Protein AF-A0A1C6C0C3-F1 (afdb_monomer)

Mean predicted aligned error: 2.86 Å

Radius of gyration: 16.07 Å; Cα contacts (8 Å, |Δi|>4): 383; chains: 1; bounding box: 41×31×45 Å

Nearest PDB structures (foldseek):
  3dcl-assembly1_A  TM=9.603E-01  e=9.638E-20  Thermotoga maritima
  9ewq-assembly1_D  TM=2.954E-01  e=8.799E+00  Influenza A virus
  6l6h-assembly1_B  TM=2.203E-01  e=8.286E+00  Legionella pneumophila subsp. pneumophila str. Philadelphia 1

Secondary structure (DSSP, 8-state):
-BTTTTBPP----HHHHHH--TT---------TT-B-TT-TTEEE-SS-HHHHHHT--EEETTEEEEEESEEE-GGGB-TTTT-S-SSSS-EEB----HHHHHHTTGGG--TTBEEEEEEEE-SSS-EEEEEEEEEEEE-S---SSTT--SEEEEEEEESSTTEEEEE-TT-BGGGTS--

Solvent-accessible surface area (backbone atoms only — not comparable to full-atom values): 10007 Å² total; per-residue (Å²): 66,43,48,95,82,68,43,80,79,83,89,72,56,71,72,54,56,78,69,61,57,91,87,62,87,80,86,77,87,84,62,30,79,82,46,72,54,89,97,36,88,69,41,49,44,32,74,44,42,64,72,52,57,68,54,62,62,60,44,80,55,95,91,26,42,37,35,48,8,57,41,70,41,60,55,89,33,56,31,43,50,62,69,34,78,50,33,82,53,34,34,33,12,47,19,76,88,57,60,67,59,34,51,75,58,53,57,80,70,70,49,81,34,26,23,33,29,33,39,27,26,29,45,87,49,28,33,45,83,34,84,52,6,27,23,34,26,30,30,60,48,65,73,49,95,51,91,48,33,22,36,22,32,24,48,38,36,25,19,71,40,78,45,58,41,72,41,82,31,92,74,28,33,49,77,80,56,54,88,130

pLDDT: mean 96.27, std 3.76, range [60.09, 98.88]

Sequence (180 aa):
MHGGIEHVLVHFDDETIENLAIDDKIMIKAYGQGLKLEGYDDIHVMSIDPNLFEKIGIYEKNGKIQVPVVAKIPPYLMGSGIGSSNAYTGDYDIMTADFEEIKRLGLDKLRFGDIVLLEDCDNTYGRGYLKGAVSIGIIVHSDCVTLGHGPGVTTIMVSKTSLIEGVIDENANIVNYIEK

Foldseek 3Di:
DAPPVQDDDDDDDPVVVVVDDPPDDDDDPDDDPPDDDPPCPQKDFADDHPQLVVQQPWDDDPQAIEGEAQFEAEQVQWFPQAPFQALNGHWTARFDPPVVVCVVRVVVPDDFQGKYKYAQWDRVGGTDGHHQKIWIWTFHDAQDPDHRHTTITRTGMIGSHNRYHYDHDNPSGSVVRDDD

Structure (mmCIF, N/CA/C/O backbone):
data_AF-A0A1C6C0C3-F1
#
_entry.id   AF-A0A1C6C0C3-F1
#
loop_
_atom_site.group_PDB
_atom_site.id
_atom_site.type_symbol
_atom_site.label_atom_id
_atom_site.label_alt_id
_atom_site.label_comp_id
_atom_site.label_asym_id
_atom_site.label_entity_id
_atom_site.label_seq_id
_atom_site.pdbx_PDB_ins_code
_atom_site.Cartn_x
_atom_site.Cartn_y
_atom_site.Cartn_z
_atom_site.occupancy
_atom_site.B_iso_or_equiv
_atom_site.auth_seq_id
_atom_site.auth_comp_id
_atom_site.auth_asym_id
_atom_site.auth_atom_id
_atom_site.pdbx_PDB_model_num
ATOM 1 N N . MET A 1 1 ? 3.113 2.104 -7.838 1.00 94.31 1 MET A N 1
ATOM 2 C CA . MET A 1 1 ? 4.013 3.146 -8.390 1.00 94.31 1 MET A CA 1
ATOM 3 C C . MET A 1 1 ? 5.180 3.303 -7.433 1.00 94.31 1 MET A C 1
ATOM 5 O O . MET A 1 1 ? 4.961 3.031 -6.263 1.00 94.31 1 MET A O 1
ATOM 9 N N . HIS A 1 2 ? 6.363 3.709 -7.897 1.00 96.81 2 HIS A N 1
ATOM 10 C CA . HIS A 1 2 ? 7.554 3.840 -7.053 1.00 96.81 2 HIS A CA 1
ATOM 11 C C . HIS A 1 2 ? 8.077 5.282 -7.024 1.00 96.81 2 HIS A C 1
ATOM 13 O O . HIS A 1 2 ? 8.356 5.864 -8.076 1.00 96.81 2 HIS A O 1
ATOM 19 N N . GLY A 1 3 ? 8.152 5.865 -5.826 1.00 92.56 3 GLY A N 1
ATOM 20 C CA . GLY A 1 3 ? 8.589 7.247 -5.605 1.00 92.56 3 GLY A CA 1
ATOM 21 C C . GLY A 1 3 ? 10.112 7.413 -5.617 1.00 92.56 3 GLY A C 1
ATOM 22 O O . GLY A 1 3 ? 10.866 6.447 -5.564 1.00 92.56 3 GLY A O 1
ATOM 23 N N . GLY A 1 4 ? 10.592 8.652 -5.708 1.00 91.50 4 GLY A N 1
ATOM 24 C CA . GLY A 1 4 ? 12.020 8.983 -5.753 1.00 91.50 4 GLY A CA 1
ATOM 25 C C . GLY A 1 4 ? 12.590 8.932 -7.170 1.00 91.50 4 GLY A C 1
ATOM 26 O O . GLY A 1 4 ? 13.104 9.939 -7.652 1.00 91.50 4 GLY A O 1
ATOM 27 N N . ILE A 1 5 ? 12.444 7.795 -7.859 1.00 94.06 5 ILE A N 1
ATOM 28 C CA . ILE A 1 5 ? 12.665 7.716 -9.318 1.00 94.06 5 ILE A CA 1
ATOM 29 C C . ILE A 1 5 ? 11.412 8.089 -10.124 1.00 94.06 5 ILE A C 1
ATOM 31 O O . ILE A 1 5 ? 11.499 8.293 -11.330 1.00 94.06 5 ILE A O 1
ATOM 35 N N . GLU A 1 6 ? 10.262 8.199 -9.451 1.00 95.38 6 GLU A N 1
ATOM 36 C CA . GLU A 1 6 ? 8.973 8.625 -10.013 1.00 95.38 6 GLU A CA 1
ATOM 37 C C . GLU A 1 6 ? 8.483 7.741 -11.175 1.00 95.38 6 GLU A C 1
ATOM 39 O O . GLU A 1 6 ? 8.097 8.216 -12.243 1.00 95.38 6 GLU A O 1
ATOM 44 N N . HIS A 1 7 ? 8.478 6.421 -10.957 1.00 97.62 7 HIS A N 1
ATOM 45 C CA . HIS A 1 7 ? 8.045 5.434 -11.947 1.00 97.62 7 HIS A CA 1
ATOM 46 C C . HIS A 1 7 ? 6.613 4.936 -11.704 1.00 97.62 7 HIS A C 1
ATOM 48 O O . HIS A 1 7 ? 6.227 4.544 -10.597 1.00 97.62 7 HIS A O 1
ATOM 54 N N . VAL A 1 8 ? 5.836 4.834 -12.784 1.00 97.31 8 VAL A N 1
ATOM 55 C CA . VAL A 1 8 ? 4.616 4.017 -12.822 1.00 97.31 8 VAL A CA 1
ATOM 56 C C . VAL A 1 8 ? 4.982 2.631 -13.342 1.00 97.31 8 VAL A C 1
ATOM 58 O O . VAL A 1 8 ? 5.640 2.505 -14.369 1.00 97.31 8 VAL A O 1
ATOM 61 N N . LEU A 1 9 ? 4.558 1.594 -12.622 1.00 96.38 9 LEU A N 1
ATOM 62 C CA . LEU A 1 9 ? 4.790 0.201 -12.994 1.00 96.38 9 LEU A CA 1
ATOM 63 C C . LEU A 1 9 ? 3.582 -0.300 -13.778 1.00 96.38 9 LEU A C 1
ATOM 65 O O . LEU A 1 9 ? 2.446 -0.071 -13.359 1.00 96.38 9 LEU A O 1
ATOM 69 N N . VAL A 1 10 ? 3.831 -0.954 -14.909 1.00 96.00 10 VAL A N 1
ATOM 70 C CA . VAL A 1 10 ? 2.794 -1.385 -15.848 1.00 96.00 10 VAL A CA 1
ATOM 71 C C . VAL A 1 10 ? 2.989 -2.862 -16.154 1.00 96.00 10 VAL A C 1
ATOM 73 O O . VAL A 1 10 ? 4.117 -3.325 -16.309 1.00 96.00 10 VAL A O 1
ATOM 76 N N . HIS A 1 11 ? 1.881 -3.591 -16.219 1.00 94.38 11 HIS A N 1
ATOM 77 C CA . HIS A 1 11 ? 1.849 -4.974 -16.665 1.00 94.38 11 HIS A CA 1
ATOM 78 C C . HIS A 1 11 ? 1.434 -5.024 -18.138 1.00 94.38 11 HIS A C 1
ATOM 80 O O . HIS A 1 11 ? 0.461 -4.378 -18.527 1.00 94.38 11 HIS A O 1
ATOM 86 N N . PHE A 1 12 ? 2.168 -5.807 -18.919 1.00 94.94 12 PHE A N 1
ATOM 87 C CA . PHE A 1 12 ? 1.829 -6.218 -20.274 1.00 94.94 12 PHE A CA 1
ATOM 88 C C . PHE A 1 12 ? 1.990 -7.740 -20.367 1.00 94.94 12 PHE A C 1
ATOM 90 O O . PHE A 1 12 ? 2.672 -8.335 -19.526 1.00 94.94 12 PHE A O 1
ATOM 97 N N . ASP A 1 13 ? 1.381 -8.357 -21.377 1.00 94.81 13 ASP A N 1
ATOM 98 C CA . ASP A 1 13 ? 1.660 -9.753 -21.711 1.00 94.81 13 ASP A CA 1
ATOM 99 C C . ASP A 1 13 ? 3.106 -9.949 -22.207 1.00 94.81 13 ASP A C 1
ATOM 101 O O . ASP A 1 13 ? 3.790 -8.999 -22.604 1.00 94.81 13 ASP A O 1
ATOM 105 N N . ASP A 1 14 ? 3.576 -11.198 -22.167 1.00 95.00 14 ASP A N 1
ATOM 106 C CA . ASP A 1 14 ? 4.956 -11.550 -22.519 1.00 95.00 14 ASP A CA 1
ATOM 107 C C . ASP A 1 14 ? 5.300 -11.154 -23.966 1.00 95.00 14 ASP A C 1
ATOM 109 O O . ASP A 1 14 ? 6.399 -10.671 -24.234 1.00 95.00 14 ASP A O 1
ATOM 113 N N . GLU A 1 15 ? 4.356 -11.309 -24.902 1.00 96.81 15 GLU A N 1
ATOM 114 C CA . GLU A 1 15 ? 4.561 -10.947 -26.310 1.00 96.81 15 GLU A CA 1
ATOM 115 C C . GLU A 1 15 ? 4.788 -9.441 -26.472 1.00 96.81 15 GLU A C 1
ATOM 117 O O . GLU A 1 15 ? 5.675 -9.011 -27.209 1.00 96.81 15 GLU A O 1
ATOM 122 N N . THR A 1 16 ? 4.022 -8.622 -25.760 1.00 96.44 16 THR A N 1
ATOM 123 C CA . THR A 1 16 ? 4.171 -7.172 -25.762 1.00 96.44 16 THR A CA 1
ATOM 124 C C . THR A 1 16 ? 5.505 -6.770 -25.140 1.00 96.44 16 THR A C 1
ATOM 126 O O . THR A 1 16 ? 6.201 -5.943 -25.723 1.00 96.44 16 THR A O 1
ATOM 129 N N . ILE A 1 17 ? 5.903 -7.372 -24.010 1.00 96.06 17 ILE A N 1
ATOM 130 C CA . ILE A 1 17 ? 7.180 -7.066 -23.336 1.00 96.06 17 ILE A CA 1
ATOM 131 C C . ILE A 1 17 ? 8.377 -7.269 -24.275 1.00 96.06 17 ILE A C 1
ATOM 133 O O . ILE A 1 17 ? 9.242 -6.399 -24.338 1.00 96.06 17 ILE A O 1
ATOM 137 N N . GLU A 1 18 ? 8.408 -8.363 -25.039 1.00 97.44 18 GLU A N 1
ATOM 138 C CA . GLU A 1 18 ? 9.492 -8.665 -25.992 1.00 97.44 18 GLU A CA 1
ATOM 139 C C . GLU A 1 18 ? 9.578 -7.664 -27.163 1.00 97.44 18 GLU A C 1
ATOM 141 O O . GLU A 1 18 ? 10.615 -7.553 -27.818 1.00 97.44 18 GLU A O 1
ATOM 146 N N . ASN A 1 19 ? 8.499 -6.922 -27.432 1.00 97.81 19 ASN A N 1
ATOM 147 C CA . ASN A 1 19 ? 8.432 -5.929 -28.505 1.00 97.81 19 ASN A CA 1
ATOM 148 C C . ASN A 1 19 ? 8.664 -4.484 -28.030 1.00 97.81 19 ASN A C 1
ATOM 150 O O . ASN A 1 19 ? 8.818 -3.597 -28.873 1.00 97.81 19 ASN A O 1
ATOM 154 N N . LEU A 1 20 ? 8.670 -4.229 -26.718 1.00 98.00 20 LEU A N 1
ATOM 155 C CA . LEU A 1 20 ? 8.860 -2.890 -26.159 1.00 98.00 20 LEU A CA 1
ATOM 156 C C . LEU A 1 20 ? 10.338 -2.485 -26.142 1.00 98.00 20 LEU A C 1
ATOM 158 O O . LEU A 1 20 ? 11.229 -3.271 -25.817 1.00 98.00 20 LEU A O 1
ATOM 162 N N . ALA A 1 21 ? 10.593 -1.210 -26.415 1.00 98.06 21 ALA A N 1
ATOM 163 C CA . ALA A 1 21 ? 11.892 -0.576 -26.250 1.00 98.06 21 ALA A CA 1
ATOM 164 C C . ALA A 1 21 ? 11.871 0.468 -25.124 1.00 98.06 21 ALA A C 1
ATOM 166 O O . ALA A 1 21 ? 10.837 1.029 -24.755 1.00 98.06 21 ALA A O 1
ATOM 167 N N . ILE A 1 22 ? 13.057 0.771 -24.587 1.00 97.56 22 ILE A N 1
ATOM 168 C CA . ILE A 1 22 ? 13.235 1.947 -23.727 1.00 97.56 22 ILE A CA 1
ATOM 169 C C . ILE A 1 22 ? 12.823 3.192 -24.525 1.00 97.56 22 ILE A C 1
ATOM 171 O O . ILE A 1 22 ? 13.133 3.300 -25.710 1.00 97.56 22 ILE A O 1
ATOM 175 N N . ASP A 1 23 ? 12.142 4.122 -23.857 1.00 97.00 23 ASP A N 1
ATOM 176 C CA . ASP A 1 23 ? 11.587 5.363 -24.415 1.00 97.00 23 ASP A CA 1
ATOM 177 C C . ASP A 1 23 ? 10.392 5.201 -25.373 1.00 97.00 23 ASP A C 1
ATOM 179 O O . ASP A 1 23 ? 9.908 6.198 -25.927 1.00 97.00 23 ASP A O 1
ATOM 183 N N . ASP A 1 24 ? 9.836 3.991 -25.510 1.00 98.19 24 ASP A N 1
ATOM 184 C CA . ASP A 1 24 ? 8.521 3.835 -26.125 1.00 98.19 24 ASP A CA 1
ATOM 185 C C . ASP A 1 24 ? 7.467 4.640 -25.356 1.00 98.19 24 ASP A C 1
ATOM 187 O O . ASP A 1 24 ? 7.413 4.687 -24.123 1.00 98.19 24 ASP A O 1
ATOM 191 N N . LYS A 1 25 ? 6.605 5.325 -26.108 1.00 98.12 25 LYS A N 1
ATOM 192 C CA . LYS A 1 25 ? 5.622 6.239 -25.525 1.00 98.12 25 LYS A CA 1
ATOM 193 C C . LYS A 1 25 ? 4.444 5.459 -24.962 1.00 98.12 25 LYS A C 1
ATOM 195 O O . LYS A 1 25 ? 3.627 4.935 -25.715 1.00 98.12 25 LYS A O 1
ATOM 200 N N . ILE A 1 26 ? 4.298 5.494 -23.642 1.00 97.81 26 ILE A N 1
ATOM 201 C CA . ILE A 1 26 ? 3.154 4.918 -22.935 1.00 97.81 26 ILE A CA 1
ATOM 202 C C . ILE A 1 26 ? 2.141 6.012 -22.590 1.00 97.81 26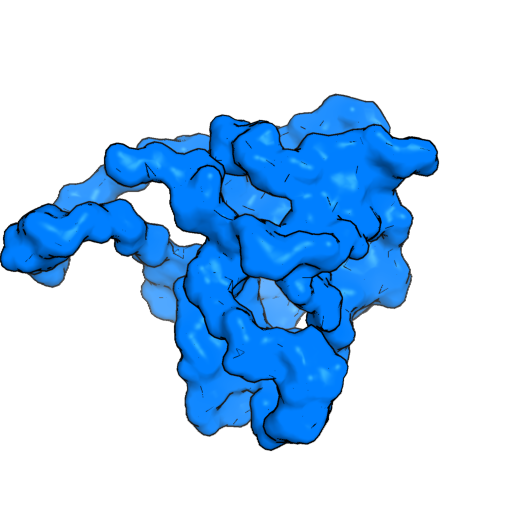 ILE A C 1
ATOM 204 O O . ILE A 1 26 ? 2.486 7.051 -22.027 1.00 97.81 26 ILE A O 1
ATOM 208 N N . MET A 1 27 ? 0.867 5.772 -22.904 1.00 97.94 27 MET A N 1
ATOM 209 C CA . MET A 1 27 ? -0.241 6.629 -22.484 1.00 97.94 27 MET A CA 1
ATOM 210 C C . MET A 1 27 ? -1.008 5.963 -21.342 1.00 97.94 27 MET A C 1
ATOM 212 O O . MET A 1 27 ? -1.644 4.931 -21.535 1.00 97.94 27 MET A O 1
ATOM 216 N N . ILE A 1 28 ? -1.014 6.599 -20.172 1.00 97.69 28 ILE A N 1
ATOM 217 C CA . ILE A 1 28 ? -1.824 6.172 -19.028 1.00 97.69 28 ILE A CA 1
ATOM 218 C C . ILE A 1 28 ? -3.115 6.993 -19.021 1.00 97.69 28 ILE A C 1
ATOM 220 O O . ILE A 1 28 ? -3.090 8.209 -18.828 1.00 97.69 28 ILE A O 1
ATOM 224 N N . LYS A 1 29 ? -4.264 6.335 -19.202 1.00 97.81 29 LYS A N 1
ATOM 225 C CA . LYS A 1 29 ? -5.583 6.957 -19.009 1.00 97.81 29 LYS A CA 1
ATOM 226 C C . LYS A 1 29 ? -5.892 7.039 -17.512 1.00 97.81 29 LYS A C 1
ATOM 228 O O . LYS A 1 29 ? -6.641 6.224 -16.989 1.00 97.81 29 LYS A O 1
ATOM 233 N N . ALA A 1 30 ? -5.268 7.992 -16.823 1.00 97.81 30 ALA A N 1
ATOM 234 C CA . ALA A 1 30 ? -5.375 8.118 -15.373 1.00 97.81 30 ALA A CA 1
ATOM 235 C C . ALA A 1 30 ? -6.827 8.375 -14.923 1.00 97.81 30 ALA A C 1
ATOM 237 O O . ALA A 1 30 ? -7.455 9.347 -15.347 1.00 97.81 30 ALA A O 1
ATOM 238 N N . TYR A 1 31 ? -7.339 7.516 -14.041 1.00 97.94 31 TYR A N 1
ATOM 239 C CA . TYR A 1 31 ? -8.684 7.596 -13.475 1.00 97.94 31 TYR A CA 1
ATOM 240 C C . TYR A 1 31 ? -8.693 6.982 -12.067 1.00 97.94 31 TYR A C 1
ATOM 242 O O . TYR A 1 31 ? -8.113 5.921 -11.864 1.00 97.94 31 TYR A O 1
ATOM 250 N N . GLY A 1 32 ? -9.301 7.665 -11.089 1.00 97.56 32 GLY A N 1
ATOM 251 C CA . GLY A 1 32 ? -9.450 7.151 -9.716 1.00 97.56 32 GLY A CA 1
ATOM 252 C C . GLY A 1 32 ? -9.189 8.160 -8.594 1.00 97.56 32 GLY A C 1
ATOM 253 O O . GLY A 1 32 ? -9.793 8.062 -7.530 1.00 97.56 32 GLY A O 1
ATOM 254 N N . GLN A 1 33 ? -8.351 9.180 -8.814 1.00 97.50 33 GLN A N 1
ATOM 255 C CA . GLN A 1 33 ? -8.134 10.210 -7.789 1.00 97.50 33 GLN A CA 1
ATOM 256 C C . GLN A 1 33 ? -9.416 11.019 -7.541 1.00 97.50 33 GLN A C 1
ATOM 258 O O . GLN A 1 33 ? -10.051 11.493 -8.482 1.00 97.50 33 GLN A O 1
ATOM 263 N N . GLY A 1 34 ? -9.781 11.181 -6.266 1.00 96.38 34 GLY A N 1
ATOM 264 C CA . GLY A 1 34 ? -11.039 11.810 -5.847 1.00 96.38 34 GLY A CA 1
ATOM 265 C C . GLY A 1 34 ? -12.209 10.839 -5.649 1.00 96.38 34 GLY A C 1
ATOM 266 O O . GLY A 1 34 ? -13.295 11.297 -5.291 1.00 96.38 34 GLY A O 1
ATOM 267 N N . LEU A 1 35 ? -11.997 9.530 -5.844 1.00 97.56 35 LEU A N 1
ATOM 268 C CA . LEU A 1 35 ? -12.956 8.490 -5.469 1.00 97.56 35 LEU A CA 1
ATOM 269 C C . LEU A 1 35 ? -13.293 8.578 -3.970 1.00 97.56 35 LEU A C 1
ATOM 271 O O . LEU A 1 35 ? -12.419 8.803 -3.131 1.00 97.56 35 LEU A O 1
ATOM 275 N N . LYS A 1 36 ? -14.574 8.404 -3.636 1.00 96.75 36 LYS A N 1
ATOM 276 C CA . LYS A 1 36 ? -15.092 8.432 -2.264 1.00 96.75 36 LYS A CA 1
ATOM 277 C C . LYS A 1 36 ? -16.055 7.278 -2.036 1.00 96.75 36 LYS A C 1
ATOM 279 O O . LYS A 1 36 ? -16.766 6.883 -2.955 1.00 96.75 36 LYS A O 1
ATOM 284 N N . LEU A 1 37 ? -16.097 6.798 -0.798 1.00 95.06 37 LEU A N 1
ATOM 285 C CA . LEU A 1 37 ? -17.115 5.867 -0.327 1.00 95.06 37 LEU A CA 1
ATOM 286 C C . LEU A 1 37 ? -18.269 6.659 0.285 1.00 95.06 37 LEU A C 1
ATOM 288 O O . LEU A 1 37 ? -18.095 7.349 1.289 1.00 95.06 37 LEU A O 1
ATOM 292 N N . GLU A 1 38 ? -19.449 6.577 -0.323 1.00 93.19 38 GLU A N 1
ATOM 293 C CA . GLU A 1 38 ? -20.640 7.230 0.219 1.00 93.19 38 GLU A CA 1
ATOM 294 C C . GLU A 1 38 ? -20.980 6.664 1.607 1.00 93.19 38 GLU A C 1
ATOM 296 O O . GLU A 1 38 ? -20.965 5.453 1.819 1.00 93.19 38 GLU A O 1
ATOM 301 N N . GLY A 1 39 ? -21.260 7.547 2.569 1.00 93.12 39 GLY A N 1
ATOM 302 C CA . GLY A 1 39 ? -21.540 7.167 3.958 1.00 93.12 39 GLY A CA 1
ATOM 303 C C . GLY A 1 39 ? -20.303 6.948 4.840 1.00 93.12 39 GLY A C 1
ATOM 304 O O . GLY A 1 39 ? -20.466 6.755 6.043 1.00 93.12 39 GLY A O 1
ATOM 305 N N . TYR A 1 40 ? -19.088 7.040 4.286 1.00 95.25 40 TYR A N 1
ATOM 306 C CA . TYR A 1 40 ? -17.825 6.839 5.006 1.00 95.25 40 TYR A CA 1
ATOM 307 C C . TYR A 1 40 ? -16.850 8.005 4.798 1.00 95.25 40 TYR A C 1
ATOM 309 O O . TYR A 1 40 ? -15.776 7.841 4.224 1.00 95.25 40 TYR A O 1
ATOM 317 N N . ASP A 1 41 ? -17.202 9.189 5.304 1.00 93.31 41 ASP A N 1
ATOM 318 C CA . ASP A 1 41 ? -16.389 10.406 5.131 1.00 93.31 41 ASP A CA 1
ATOM 319 C C . ASP A 1 41 ? -14.978 10.307 5.752 1.00 93.31 41 ASP A C 1
ATOM 321 O O . ASP A 1 41 ? -14.053 10.970 5.285 1.00 93.31 41 ASP A O 1
ATOM 325 N N . ASP A 1 42 ? -14.803 9.453 6.768 1.00 94.50 42 ASP A N 1
ATOM 326 C CA . ASP A 1 42 ? -13.523 9.192 7.447 1.00 94.50 42 ASP A CA 1
ATOM 327 C C . ASP A 1 42 ? -12.650 8.134 6.740 1.00 94.50 42 ASP A C 1
ATOM 329 O O . ASP A 1 42 ? -11.575 7.774 7.243 1.00 94.50 42 ASP A O 1
ATOM 333 N N . ILE A 1 43 ? -13.112 7.589 5.607 1.00 97.88 43 ILE A N 1
ATOM 334 C CA . ILE A 1 43 ? -12.352 6.665 4.763 1.00 97.88 43 ILE A CA 1
ATOM 335 C C . ILE A 1 43 ? -11.969 7.374 3.466 1.00 97.88 43 ILE A C 1
ATOM 337 O O . ILE A 1 43 ? -12.813 7.756 2.657 1.00 97.88 43 ILE A O 1
ATOM 341 N N . HIS A 1 44 ? -10.666 7.492 3.235 1.00 98.06 44 HIS A N 1
ATOM 342 C CA . HIS A 1 44 ? -10.120 8.071 2.016 1.00 98.06 44 HIS A CA 1
ATOM 343 C C . HIS A 1 44 ? -9.645 6.963 1.084 1.00 98.06 44 HIS A C 1
ATOM 345 O O . HIS A 1 44 ? -8.861 6.104 1.487 1.00 98.06 44 HIS A O 1
ATOM 351 N N . VAL A 1 45 ? -10.098 7.005 -0.168 1.00 98.12 45 VAL A N 1
ATOM 352 C CA . VAL A 1 45 ? -9.645 6.115 -1.241 1.00 98.12 45 VAL A CA 1
ATOM 353 C C . VAL A 1 45 ? -8.724 6.898 -2.171 1.00 98.12 45 VAL A C 1
ATOM 355 O O . VAL A 1 45 ? -8.953 8.078 -2.442 1.00 98.12 45 VAL A O 1
ATOM 358 N N . MET A 1 46 ? -7.651 6.263 -2.634 1.00 97.75 46 MET A N 1
ATOM 359 C CA . MET A 1 46 ? -6.647 6.888 -3.494 1.00 97.75 46 MET A CA 1
ATOM 360 C C . MET A 1 46 ? -5.960 5.855 -4.383 1.00 97.75 46 MET A C 1
ATOM 362 O O . MET A 1 46 ? -6.050 4.662 -4.131 1.00 97.75 46 MET A O 1
ATOM 366 N N . SER A 1 47 ? -5.249 6.317 -5.413 1.00 97.19 47 SER A N 1
ATOM 367 C CA . SER A 1 47 ? -4.274 5.505 -6.167 1.00 97.19 47 SER A CA 1
ATOM 368 C C . SER A 1 47 ? -4.798 4.179 -6.744 1.00 97.19 47 SER A C 1
ATOM 370 O O . SER A 1 47 ? -4.008 3.276 -7.017 1.00 97.19 47 SER A O 1
ATOM 372 N N . ILE A 1 48 ? -6.111 4.059 -6.953 1.00 97.94 48 ILE A N 1
ATOM 373 C CA . ILE A 1 48 ? -6.756 2.852 -7.468 1.00 97.94 48 ILE A CA 1
ATOM 374 C C . ILE A 1 48 ? -7.843 3.197 -8.485 1.00 97.94 48 ILE A C 1
ATOM 376 O O . ILE A 1 48 ? -8.592 4.160 -8.308 1.00 97.94 48 ILE A O 1
ATOM 380 N N . ASP A 1 49 ? -7.912 2.408 -9.557 1.00 97.94 49 ASP A N 1
ATOM 381 C CA . ASP A 1 49 ? -8.990 2.485 -10.543 1.00 97.94 49 ASP A CA 1
ATOM 382 C C . ASP A 1 49 ? -10.322 2.051 -9.893 1.00 97.94 49 ASP A C 1
ATOM 384 O O . ASP A 1 49 ? -10.347 1.004 -9.235 1.00 97.94 49 ASP A O 1
ATOM 388 N N . PRO A 1 50 ? -11.432 2.793 -10.070 1.00 97.62 50 PRO A N 1
ATOM 389 C CA . PRO A 1 50 ? -12.715 2.439 -9.461 1.00 97.62 50 PRO A CA 1
ATOM 390 C C . PRO A 1 50 ? -13.228 1.040 -9.836 1.00 97.62 50 PRO A C 1
ATOM 392 O O . PRO A 1 50 ? -13.781 0.351 -8.985 1.00 97.62 50 PRO A O 1
ATOM 395 N N . ASN A 1 51 ? -12.989 0.567 -11.065 1.00 96.62 51 ASN A N 1
ATOM 396 C CA . ASN A 1 51 ? -13.419 -0.770 -11.484 1.00 96.62 51 ASN A CA 1
ATOM 397 C C . ASN A 1 51 ? -12.594 -1.864 -10.799 1.00 96.62 51 ASN A C 1
ATOM 399 O O . ASN A 1 51 ? -13.122 -2.919 -10.458 1.00 96.62 51 ASN A O 1
ATOM 403 N N . LEU A 1 52 ? -11.291 -1.635 -10.599 1.00 97.12 52 LEU A N 1
ATOM 404 C CA . LEU A 1 52 ? -10.456 -2.562 -9.831 1.00 97.12 52 LEU A CA 1
ATOM 405 C C . LEU A 1 52 ? -10.881 -2.570 -8.359 1.00 97.12 52 LEU A C 1
ATOM 407 O O . LEU A 1 52 ? -10.979 -3.636 -7.757 1.00 97.12 52 LEU A O 1
ATOM 411 N N . PHE A 1 53 ? -11.172 -1.396 -7.801 1.00 97.56 53 PHE A N 1
ATOM 412 C CA . PHE A 1 53 ? -11.638 -1.248 -6.427 1.00 97.56 53 PHE A CA 1
ATOM 413 C C . PHE A 1 53 ? -12.905 -2.074 -6.149 1.00 97.56 53 PHE A C 1
ATOM 415 O O . PHE A 1 53 ? -12.960 -2.795 -5.155 1.00 97.56 53 PHE A O 1
ATOM 422 N N . GLU A 1 54 ? -13.883 -2.046 -7.059 1.00 95.75 54 GLU A N 1
ATOM 423 C CA . GLU A 1 54 ? -15.114 -2.845 -6.958 1.00 95.75 54 GLU A CA 1
ATOM 424 C C . GLU A 1 54 ? -14.865 -4.364 -7.015 1.00 95.75 54 GLU A C 1
ATOM 426 O O . GLU A 1 54 ? -15.617 -5.139 -6.422 1.00 95.75 54 GLU A O 1
ATOM 431 N N . LYS A 1 55 ? -13.797 -4.811 -7.690 1.00 96.81 55 LYS A N 1
ATOM 432 C CA . LYS A 1 55 ? -13.477 -6.238 -7.874 1.00 96.81 55 LYS A CA 1
ATOM 433 C C . LYS A 1 55 ? -12.704 -6.867 -6.705 1.00 96.81 55 LYS A C 1
ATOM 435 O O . LYS A 1 55 ? -12.723 -8.087 -6.580 1.00 96.81 55 LYS A O 1
ATOM 440 N N . ILE A 1 56 ? -12.068 -6.077 -5.831 1.00 94.94 56 ILE A N 1
ATOM 441 C CA . ILE A 1 56 ? -11.208 -6.565 -4.725 1.00 94.94 56 ILE A CA 1
ATOM 442 C C . ILE A 1 56 ? -11.982 -7.337 -3.635 1.00 94.94 56 ILE A C 1
ATOM 444 O O . ILE A 1 56 ? -11.376 -7.971 -2.774 1.00 94.94 56 ILE A O 1
ATOM 448 N N . GLY A 1 57 ? -13.319 -7.331 -3.667 1.00 93.25 57 GLY A N 1
ATOM 449 C CA . GLY A 1 57 ? -14.140 -8.042 -2.683 1.00 93.25 57 GLY A CA 1
ATOM 450 C C . GLY A 1 57 ? -14.254 -7.292 -1.356 1.00 93.25 57 GLY A C 1
ATOM 451 O O . GLY A 1 57 ? -14.320 -7.909 -0.296 1.00 93.25 57 GLY A O 1
ATOM 452 N N . ILE A 1 58 ? -14.256 -5.959 -1.413 1.00 95.75 58 ILE A N 1
ATOM 453 C CA . ILE A 1 58 ? -14.503 -5.081 -0.266 1.00 95.75 58 ILE A CA 1
ATOM 454 C C . ILE A 1 58 ? -15.991 -5.139 0.082 1.00 95.75 58 ILE A C 1
ATOM 456 O O . ILE A 1 58 ? -16.841 -5.028 -0.801 1.00 95.75 58 ILE A O 1
ATOM 460 N N . TYR A 1 59 ? -16.325 -5.292 1.362 1.00 95.25 59 TYR A N 1
ATOM 461 C CA . TYR A 1 59 ? -17.722 -5.311 1.797 1.00 95.25 59 TYR A CA 1
ATOM 462 C C . TYR A 1 59 ? -17.924 -4.670 3.164 1.00 95.25 59 TYR A C 1
ATOM 464 O O . TYR A 1 59 ? -17.039 -4.656 4.017 1.00 95.25 59 TYR A O 1
ATOM 472 N N . GLU A 1 60 ? -19.128 -4.153 3.384 1.00 95.94 60 GLU A N 1
ATOM 473 C CA . GLU A 1 60 ? -19.533 -3.620 4.677 1.00 95.94 60 GLU A CA 1
ATOM 474 C C . GLU A 1 60 ? -20.039 -4.733 5.602 1.00 95.94 60 GLU A C 1
ATOM 476 O O . GLU A 1 60 ? -20.865 -5.567 5.219 1.00 95.94 60 GLU A O 1
ATOM 481 N N . LYS A 1 61 ? -19.593 -4.710 6.861 1.00 94.94 61 LYS A N 1
ATOM 482 C CA . LYS A 1 61 ? -20.133 -5.552 7.928 1.00 94.94 61 LYS A CA 1
ATOM 483 C C . LYS A 1 61 ? -20.067 -4.831 9.268 1.00 94.94 61 LYS A C 1
ATOM 485 O O . LYS A 1 61 ? -19.002 -4.406 9.699 1.00 94.94 61 LYS A O 1
ATOM 490 N N . ASN A 1 62 ? -21.203 -4.745 9.965 1.00 92.50 62 ASN A N 1
ATOM 491 C CA . ASN A 1 62 ? -21.316 -4.113 11.288 1.00 92.50 62 ASN A CA 1
ATOM 492 C C . ASN A 1 62 ? -20.792 -2.657 11.334 1.00 92.50 62 ASN A C 1
ATOM 494 O O . ASN A 1 62 ? -20.153 -2.270 12.312 1.00 92.50 62 ASN A O 1
ATOM 498 N N . GLY A 1 63 ? -21.034 -1.865 10.280 1.00 91.56 63 GLY A N 1
ATOM 499 C CA . GLY A 1 63 ? -20.574 -0.471 10.185 1.00 91.56 63 GLY A CA 1
ATOM 500 C C . GLY A 1 63 ? -19.061 -0.314 9.993 1.00 91.56 63 GLY A C 1
ATOM 501 O O . GLY A 1 63 ? -18.507 0.741 10.298 1.00 91.56 63 GLY A O 1
ATOM 502 N N . LYS A 1 64 ? -18.383 -1.374 9.540 1.00 95.62 64 LYS A N 1
ATOM 503 C CA . LYS A 1 64 ? -16.966 -1.379 9.168 1.00 95.62 64 LYS A CA 1
ATOM 504 C C . LYS A 1 64 ? -16.790 -1.872 7.743 1.00 95.62 64 LYS A C 1
ATOM 506 O O . LYS A 1 64 ? -17.567 -2.702 7.270 1.00 95.62 64 LYS A O 1
ATOM 511 N N . ILE A 1 65 ? -15.719 -1.418 7.107 1.00 97.94 65 ILE A N 1
ATOM 512 C CA . ILE A 1 65 ? -15.302 -1.877 5.787 1.00 97.94 65 ILE A CA 1
ATOM 513 C C . ILE A 1 65 ? -14.314 -3.028 5.958 1.00 97.94 65 ILE A C 1
ATOM 515 O O . ILE A 1 65 ? -13.229 -2.849 6.512 1.00 97.94 65 ILE A O 1
ATOM 519 N N . GLN A 1 66 ? -14.694 -4.214 5.493 1.00 98.19 66 GLN A N 1
ATOM 520 C CA . GLN A 1 66 ? -13.842 -5.395 5.481 1.00 98.19 66 GLN A CA 1
ATOM 521 C C . GLN A 1 66 ? -13.136 -5.509 4.129 1.00 98.19 66 GLN A C 1
ATOM 523 O O . GLN A 1 66 ? -13.775 -5.452 3.078 1.00 98.19 66 GLN A O 1
ATOM 528 N N . VAL A 1 67 ? -11.812 -5.655 4.168 1.00 98.44 67 VAL A N 1
ATOM 529 C CA . VAL A 1 67 ? -10.950 -5.710 2.982 1.00 98.44 67 VAL A CA 1
ATOM 530 C C . VAL A 1 67 ? -10.129 -7.002 3.014 1.00 98.44 67 VAL A C 1
ATOM 532 O O . VAL A 1 67 ? -9.461 -7.252 4.021 1.00 98.44 67 VAL A O 1
ATOM 535 N N . PRO A 1 68 ? -10.151 -7.828 1.954 1.00 98.50 68 PRO A N 1
ATOM 536 C CA . PRO A 1 68 ? -9.271 -8.987 1.847 1.00 98.50 68 PRO A CA 1
ATOM 537 C C . PRO A 1 68 ? -7.803 -8.555 1.795 1.00 98.50 68 PRO A C 1
ATOM 539 O O . PRO A 1 68 ? -7.437 -7.693 0.997 1.00 98.50 68 PRO A O 1
ATOM 542 N N . VAL A 1 69 ? -6.965 -9.147 2.644 1.00 98.75 69 VAL A N 1
ATOM 543 C CA . VAL A 1 69 ? -5.521 -8.880 2.697 1.00 98.75 69 VAL A CA 1
ATOM 544 C C . VAL A 1 69 ? -4.745 -10.169 2.930 1.00 98.75 69 VAL A C 1
ATOM 546 O O . VAL A 1 69 ? -5.201 -11.041 3.664 1.00 98.75 69 VAL A O 1
ATOM 549 N N . VAL A 1 70 ? -3.542 -10.288 2.372 1.00 98.69 70 VAL A N 1
ATOM 550 C CA . VAL A 1 70 ? -2.685 -11.461 2.625 1.00 98.69 70 VAL A CA 1
ATOM 551 C C . VAL A 1 70 ? -1.994 -11.383 3.988 1.00 98.69 70 VAL A C 1
ATOM 553 O O . VAL A 1 70 ? -1.694 -12.409 4.593 1.00 98.69 70 VAL A O 1
ATOM 556 N N . ALA A 1 71 ? -1.743 -10.167 4.484 1.00 98.50 71 ALA A N 1
ATOM 557 C CA . ALA A 1 71 ? -0.992 -9.925 5.709 1.00 98.50 71 ALA A CA 1
ATOM 558 C C . ALA A 1 71 ? -1.367 -8.592 6.373 1.00 98.50 71 ALA A C 1
ATOM 560 O O . ALA A 1 71 ? -1.877 -7.668 5.731 1.00 98.50 71 ALA A O 1
ATOM 561 N N . LYS A 1 72 ? -1.079 -8.504 7.676 1.00 98.62 72 LYS A N 1
ATOM 562 C CA . LYS A 1 72 ? -1.153 -7.282 8.486 1.00 98.62 72 LYS A CA 1
ATOM 563 C C . LYS A 1 72 ? 0.259 -6.918 8.930 1.00 98.62 72 LYS A C 1
ATOM 565 O O . LYS A 1 72 ? 0.972 -7.778 9.442 1.00 98.62 72 LYS A O 1
ATOM 570 N N . ILE A 1 73 ? 0.657 -5.677 8.689 1.00 98.62 73 ILE A N 1
ATOM 571 C CA . ILE A 1 73 ? 2.032 -5.210 8.831 1.00 98.62 73 ILE A CA 1
ATOM 572 C C . ILE A 1 73 ? 2.095 -4.215 9.989 1.00 98.62 73 ILE A C 1
ATOM 574 O O . ILE A 1 73 ? 1.488 -3.142 9.896 1.00 98.62 73 ILE A O 1
ATOM 578 N N . PRO A 1 74 ? 2.834 -4.541 11.062 1.00 98.38 74 PRO A N 1
ATOM 579 C CA . PRO A 1 74 ? 3.035 -3.632 12.174 1.00 98.38 74 PRO A CA 1
ATOM 580 C C . PRO A 1 74 ? 3.773 -2.347 11.767 1.00 98.38 74 PRO A C 1
ATOM 582 O O . PRO A 1 74 ? 4.676 -2.382 10.929 1.00 98.38 74 PRO A O 1
ATOM 585 N N . PRO A 1 75 ? 3.491 -1.216 12.432 1.00 98.00 75 PRO A N 1
ATOM 586 C CA . PRO A 1 75 ? 4.028 0.096 12.066 1.00 98.00 75 PRO A CA 1
ATOM 587 C C . PRO A 1 75 ? 5.555 0.198 12.172 1.00 98.00 75 PRO A C 1
ATOM 589 O O . PRO A 1 75 ? 6.169 0.965 11.437 1.00 98.00 75 PRO A O 1
ATOM 592 N N . TYR A 1 76 ? 6.191 -0.558 13.075 1.00 97.38 76 TYR A N 1
ATOM 593 C CA . TYR A 1 76 ? 7.651 -0.523 13.253 1.00 97.38 76 TYR A CA 1
ATOM 594 C C . TYR A 1 76 ? 8.417 -1.185 12.104 1.00 97.38 76 TYR A C 1
ATOM 596 O O . TYR A 1 76 ? 9.636 -1.042 12.040 1.00 97.38 76 TYR A O 1
ATOM 604 N N . LEU A 1 77 ? 7.716 -1.899 11.219 1.00 98.12 77 LEU A N 1
ATOM 605 C CA . LEU A 1 77 ? 8.280 -2.421 9.982 1.00 98.12 77 LEU A CA 1
ATOM 606 C C . LEU A 1 77 ? 8.163 -1.424 8.829 1.00 98.12 77 LEU A C 1
ATOM 608 O O . LEU A 1 77 ? 8.634 -1.725 7.748 1.00 98.12 77 LEU A O 1
ATOM 612 N N . MET A 1 78 ? 7.549 -0.253 9.003 1.00 98.25 78 MET A N 1
ATOM 613 C CA . MET A 1 78 ? 7.435 0.729 7.921 1.00 98.25 78 MET A CA 1
ATOM 614 C C . MET A 1 78 ? 8.634 1.680 7.920 1.00 98.25 78 MET A C 1
ATOM 616 O O . MET A 1 78 ? 9.040 2.168 8.975 1.00 98.25 78 MET A O 1
ATOM 620 N N . GLY A 1 79 ? 9.192 1.949 6.738 1.00 97.25 79 GLY A N 1
ATOM 621 C CA . GLY A 1 79 ? 10.498 2.581 6.571 1.00 97.25 79 GLY A CA 1
ATOM 622 C C . GLY A 1 79 ? 10.565 3.711 5.560 1.00 97.25 79 GLY A C 1
ATOM 623 O O . GLY A 1 79 ? 9.865 4.718 5.684 1.00 97.25 79 GLY A O 1
ATOM 624 N N . SER A 1 80 ? 11.483 3.574 4.599 1.00 97.62 80 SER A N 1
ATOM 625 C CA . SER A 1 80 ? 11.737 4.563 3.552 1.00 97.62 80 SER A CA 1
ATOM 626 C C . SER A 1 80 ? 10.434 5.033 2.912 1.00 97.62 80 SER A C 1
ATOM 628 O O . SER A 1 80 ? 9.562 4.224 2.619 1.00 97.62 80 SER A O 1
ATOM 630 N N . GLY A 1 81 ? 10.274 6.349 2.766 1.00 96.81 81 GLY A N 1
ATOM 631 C CA . GLY A 1 81 ? 9.024 6.995 2.347 1.00 96.81 81 GLY A CA 1
ATOM 632 C C . GLY A 1 81 ? 8.193 7.589 3.496 1.00 96.81 81 GLY A C 1
ATOM 633 O O . GLY A 1 81 ? 7.404 8.508 3.253 1.00 96.81 81 GLY A O 1
ATOM 634 N N . ILE A 1 82 ? 8.391 7.165 4.754 1.00 96.31 82 ILE A N 1
ATOM 635 C CA . ILE A 1 82 ? 7.803 7.850 5.923 1.00 96.31 82 ILE A CA 1
ATOM 636 C C . ILE A 1 82 ? 8.223 9.325 5.949 1.00 96.31 82 ILE A C 1
ATOM 638 O O . ILE A 1 82 ? 9.370 9.673 5.673 1.00 96.31 82 ILE A O 1
ATOM 642 N N . GLY A 1 83 ? 7.285 10.207 6.305 1.00 92.44 83 GLY A N 1
ATOM 643 C CA . GLY A 1 83 ? 7.512 11.652 6.331 1.00 92.44 83 GLY A CA 1
ATOM 644 C C . GLY A 1 83 ? 7.318 12.339 4.978 1.00 92.44 83 GLY A C 1
ATOM 645 O O . GLY A 1 83 ? 7.355 13.569 4.929 1.00 92.44 83 GLY A O 1
ATOM 646 N N . SER A 1 84 ? 7.044 11.588 3.900 1.00 93.06 84 SER A N 1
ATOM 647 C CA . SER A 1 84 ? 6.527 12.180 2.663 1.00 93.06 84 SER A CA 1
ATOM 648 C C . SER A 1 84 ? 5.279 13.009 2.971 1.00 93.06 84 SER A C 1
ATOM 650 O O . SER A 1 84 ? 4.357 12.540 3.645 1.00 93.06 84 SER A O 1
ATOM 652 N N . SER A 1 85 ? 5.236 14.234 2.446 1.00 91.50 85 SER A N 1
ATOM 653 C CA . SER A 1 85 ? 4.091 15.141 2.572 1.00 91.50 85 SER A CA 1
ATOM 654 C C . SER A 1 85 ? 2.894 14.720 1.717 1.00 91.50 85 SER A C 1
ATOM 656 O O . SER A 1 85 ? 1.817 15.294 1.870 1.00 91.50 85 SER A O 1
ATOM 658 N N . ASN A 1 86 ? 3.079 13.735 0.831 1.00 91.50 86 ASN A N 1
ATOM 659 C CA . ASN A 1 86 ? 2.072 13.262 -0.103 1.00 91.50 86 ASN A CA 1
ATOM 660 C C . ASN A 1 86 ? 2.038 11.722 -0.164 1.00 91.50 86 ASN A C 1
ATOM 662 O O . ASN A 1 86 ? 3.028 11.072 -0.505 1.00 91.50 86 ASN A O 1
ATOM 666 N N . ALA A 1 87 ? 0.885 11.142 0.164 1.00 94.56 87 ALA A N 1
ATOM 667 C CA . ALA A 1 87 ? 0.582 9.717 0.070 1.00 94.56 87 ALA A CA 1
ATOM 668 C C . ALA A 1 87 ? -0.111 9.332 -1.253 1.00 94.56 87 ALA A C 1
ATOM 670 O O . ALA A 1 87 ? -0.164 8.153 -1.591 1.00 94.56 87 ALA A O 1
ATOM 671 N N . TYR A 1 88 ? -0.588 10.312 -2.030 1.00 93.50 88 TYR A N 1
ATOM 672 C CA . TYR A 1 88 ? -1.219 10.117 -3.344 1.00 93.50 88 TYR A CA 1
ATOM 673 C C . TYR A 1 88 ? -0.200 9.844 -4.463 1.00 93.50 88 TYR A C 1
ATOM 675 O O . TYR A 1 88 ? -0.587 9.567 -5.599 1.00 93.50 88 TYR A O 1
ATOM 683 N N . THR A 1 89 ? 1.095 9.947 -4.157 1.00 91.81 89 THR A N 1
ATOM 684 C CA . THR A 1 89 ? 2.208 9.675 -5.069 1.00 91.81 89 THR A CA 1
ATOM 685 C C . THR A 1 89 ? 3.224 8.748 -4.406 1.00 91.81 89 THR A C 1
ATOM 687 O O . THR A 1 89 ? 3.448 8.810 -3.191 1.00 91.81 89 THR A O 1
ATOM 690 N N . GLY A 1 90 ? 3.858 7.902 -5.218 1.00 93.62 90 GLY A N 1
ATOM 691 C CA . GLY A 1 90 ? 4.898 6.973 -4.781 1.00 93.62 90 GLY A CA 1
ATOM 692 C C . GLY A 1 90 ? 4.409 5.875 -3.833 1.00 93.62 90 GLY A C 1
ATOM 693 O O . GLY A 1 90 ? 3.221 5.568 -3.713 1.00 93.62 90 GLY A O 1
ATOM 694 N N . ASP A 1 91 ? 5.354 5.304 -3.109 1.00 97.69 91 ASP A N 1
ATOM 695 C CA . ASP A 1 91 ? 5.223 4.185 -2.185 1.00 97.69 91 ASP A CA 1
ATOM 696 C C . ASP A 1 91 ? 6.102 4.388 -0.941 1.00 97.69 91 ASP A C 1
ATOM 698 O O . ASP A 1 91 ? 6.684 5.455 -0.733 1.00 97.69 91 ASP A O 1
ATOM 702 N N . TYR A 1 92 ? 6.064 3.412 -0.038 1.00 98.00 92 TYR A N 1
ATOM 703 C CA . TYR A 1 92 ? 6.927 3.344 1.133 1.00 98.00 92 TYR A CA 1
ATOM 704 C C . TYR A 1 92 ? 7.151 1.900 1.548 1.00 98.00 92 TYR A C 1
ATOM 706 O O . TYR A 1 92 ? 6.316 1.036 1.272 1.00 98.00 92 TYR A O 1
ATOM 714 N N . ASP A 1 93 ? 8.268 1.661 2.212 1.00 98.38 93 ASP A N 1
ATOM 715 C CA . ASP A 1 93 ? 8.852 0.331 2.271 1.00 98.38 93 ASP A CA 1
ATOM 716 C C . ASP A 1 93 ? 8.499 -0.393 3.567 1.00 98.38 93 ASP A C 1
ATOM 718 O O . ASP A 1 93 ? 8.484 0.196 4.652 1.00 98.38 93 ASP A O 1
ATOM 722 N N . ILE A 1 94 ? 8.282 -1.702 3.452 1.00 98.12 94 ILE A N 1
ATOM 723 C CA . ILE A 1 94 ? 8.294 -2.635 4.577 1.00 98.12 94 ILE A CA 1
ATOM 724 C C . ILE A 1 94 ? 9.762 -2.983 4.847 1.00 98.12 94 ILE A C 1
ATOM 726 O O . ILE A 1 94 ? 10.348 -3.810 4.157 1.00 98.12 94 ILE A O 1
ATOM 730 N N . MET A 1 95 ? 10.372 -2.328 5.827 1.00 94.81 95 MET A N 1
ATOM 731 C CA . MET A 1 95 ? 11.767 -2.485 6.214 1.00 94.81 95 MET A CA 1
ATOM 732 C C . MET A 1 95 ? 11.932 -3.429 7.411 1.00 94.81 95 MET A C 1
ATOM 734 O O . MET A 1 95 ? 11.329 -3.239 8.464 1.00 94.81 95 MET A O 1
ATOM 738 N N . THR A 1 96 ? 12.812 -4.420 7.288 1.00 90.94 96 THR A N 1
ATOM 739 C CA . THR A 1 96 ? 13.544 -5.041 8.406 1.00 90.94 96 THR A CA 1
ATOM 740 C C . THR A 1 96 ? 14.510 -6.089 7.854 1.00 90.94 96 THR A C 1
ATOM 742 O O . THR A 1 96 ? 14.243 -6.708 6.831 1.00 90.94 96 THR A O 1
ATOM 745 N N . ALA A 1 97 ? 15.623 -6.319 8.549 1.00 88.88 97 ALA A N 1
ATOM 746 C CA . ALA A 1 97 ? 16.488 -7.479 8.313 1.00 88.88 97 ALA A CA 1
ATOM 747 C C . ALA A 1 97 ? 16.213 -8.622 9.312 1.00 88.88 97 ALA A C 1
ATOM 749 O O . ALA A 1 97 ? 16.882 -9.656 9.276 1.00 88.88 97 ALA A O 1
ATOM 750 N N . ASP A 1 98 ? 15.254 -8.438 10.228 1.00 95.06 98 ASP A N 1
ATOM 751 C CA . ASP A 1 98 ? 14.821 -9.465 11.174 1.00 95.06 98 ASP A CA 1
ATOM 752 C C . ASP A 1 98 ? 13.975 -10.518 10.451 1.00 95.06 98 ASP A C 1
ATOM 754 O O . ASP A 1 98 ? 12.752 -10.424 10.334 1.00 95.06 98 ASP A O 1
ATOM 758 N N . PHE A 1 99 ? 14.661 -11.527 9.926 1.00 94.19 99 PHE A N 1
ATOM 759 C CA . PHE A 1 99 ? 14.032 -12.582 9.145 1.00 94.19 99 PHE A CA 1
ATOM 760 C C . PHE A 1 99 ? 13.104 -13.482 9.969 1.00 94.19 99 PHE A C 1
ATOM 762 O O . PHE A 1 99 ? 12.157 -14.054 9.426 1.00 94.19 99 PHE A O 1
ATOM 769 N N . GLU A 1 100 ? 13.346 -13.604 11.275 1.00 97.75 100 GLU A N 1
ATOM 770 C CA . GLU A 1 100 ? 12.458 -14.365 12.153 1.00 97.75 100 GLU A CA 1
ATOM 771 C C . GLU A 1 100 ? 11.133 -13.624 12.335 1.00 97.75 100 GLU A C 1
ATOM 773 O O . GLU A 1 100 ? 10.070 -14.242 12.271 1.00 97.75 100 GLU A O 1
ATOM 778 N N . GLU A 1 101 ? 11.177 -12.297 12.451 1.00 97.25 101 GLU A N 1
ATOM 779 C CA . GLU A 1 101 ? 9.981 -11.461 12.494 1.00 97.25 101 GLU A CA 1
ATOM 780 C C . GLU A 1 101 ? 9.201 -11.478 11.170 1.00 97.25 101 GLU A C 1
ATOM 782 O O . GLU A 1 101 ? 7.979 -11.653 11.176 1.00 97.25 101 GLU A O 1
ATOM 787 N N . ILE A 1 102 ? 9.904 -11.386 10.035 1.00 96.31 102 ILE A N 1
ATOM 788 C CA . ILE A 1 102 ? 9.316 -11.518 8.690 1.00 96.31 102 ILE A CA 1
ATOM 789 C C . ILE A 1 102 ? 8.541 -12.837 8.579 1.00 96.31 102 ILE A C 1
ATOM 791 O O . ILE A 1 102 ? 7.360 -12.831 8.229 1.00 96.31 102 ILE A O 1
ATOM 795 N N . LYS A 1 103 ? 9.171 -13.965 8.930 1.00 97.62 103 LYS A N 1
ATOM 796 C CA . LYS A 1 103 ? 8.531 -15.289 8.906 1.00 97.62 103 LYS A CA 1
ATOM 797 C C . LYS A 1 103 ? 7.372 -15.409 9.884 1.00 97.62 103 LYS A C 1
ATOM 799 O O . LYS A 1 103 ? 6.345 -15.993 9.545 1.00 97.62 103 LYS A O 1
ATOM 804 N N . ARG A 1 104 ? 7.520 -14.877 11.103 1.00 97.81 104 ARG A N 1
ATOM 805 C CA . ARG A 1 104 ? 6.469 -14.907 12.132 1.00 97.81 104 ARG A CA 1
ATOM 806 C C . ARG A 1 104 ? 5.190 -14.233 11.635 1.00 97.81 104 ARG A C 1
ATOM 808 O O . ARG A 1 104 ? 4.097 -14.683 11.971 1.00 97.81 104 ARG A O 1
ATOM 815 N N . LEU A 1 105 ? 5.338 -13.173 10.845 1.00 97.25 105 LEU A N 1
ATOM 816 C CA . LEU A 1 105 ? 4.244 -12.420 10.237 1.00 97.25 105 LEU A CA 1
ATOM 817 C C . LEU A 1 105 ? 3.829 -12.950 8.850 1.00 97.25 105 LEU A C 1
ATOM 819 O O . LEU A 1 105 ? 2.862 -12.452 8.280 1.00 97.25 105 LEU A O 1
ATOM 823 N N . GLY A 1 106 ? 4.527 -13.958 8.313 1.00 96.50 106 GLY A N 1
ATOM 824 C CA . GLY A 1 106 ? 4.277 -14.530 6.986 1.00 96.50 106 GLY A CA 1
ATOM 825 C C . GLY A 1 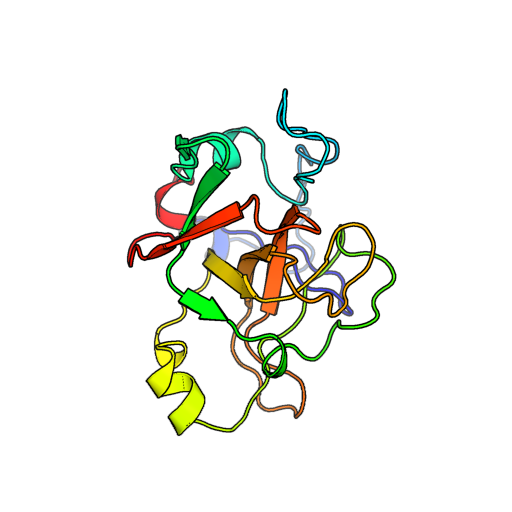106 ? 4.661 -13.615 5.818 1.00 96.50 106 GLY A C 1
ATOM 826 O O . GLY A 1 106 ? 4.202 -13.831 4.697 1.00 96.50 106 GLY A O 1
ATOM 827 N N . LEU A 1 107 ? 5.479 -12.587 6.068 1.00 97.06 107 LEU A N 1
ATOM 828 C CA . LEU A 1 107 ? 5.868 -11.59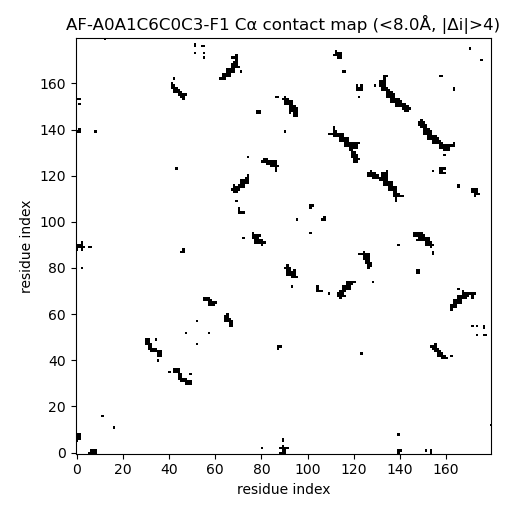3 5.064 1.00 97.06 107 LEU A CA 1
ATOM 829 C C . LEU A 1 107 ? 6.915 -12.132 4.074 1.00 97.06 107 LEU 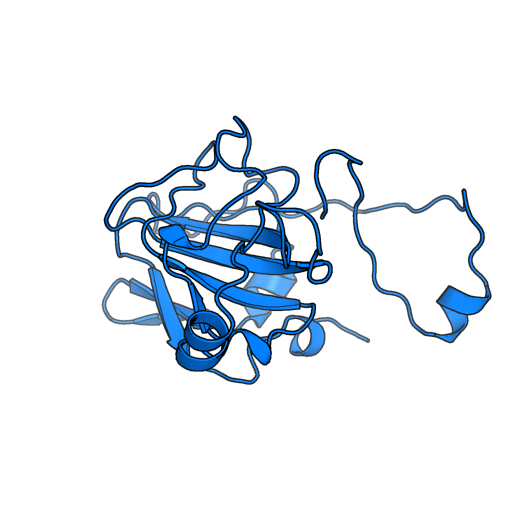A C 1
ATOM 831 O O . LEU A 1 107 ? 7.106 -11.555 3.008 1.00 97.06 107 LEU A O 1
ATOM 835 N N . ASP A 1 108 ? 7.538 -13.276 4.373 1.00 96.25 108 ASP A N 1
ATOM 836 C CA . ASP A 1 108 ? 8.450 -14.007 3.481 1.00 96.25 108 ASP A CA 1
ATOM 837 C C . ASP A 1 108 ? 7.753 -14.574 2.232 1.00 96.25 108 ASP A C 1
ATOM 839 O O . ASP A 1 108 ? 8.414 -15.058 1.313 1.00 96.25 108 ASP A O 1
ATOM 843 N N . LYS A 1 109 ? 6.418 -14.519 2.195 1.00 96.31 109 LYS A N 1
ATOM 844 C CA . LYS A 1 109 ? 5.578 -15.025 1.103 1.00 96.31 109 LYS A CA 1
ATOM 845 C C . LYS A 1 109 ? 4.906 -13.925 0.285 1.00 96.31 109 LYS A C 1
ATOM 847 O O . LYS A 1 109 ? 4.102 -14.255 -0.585 1.00 96.31 109 LYS A O 1
ATOM 852 N N . LEU A 1 110 ? 5.194 -12.652 0.569 1.00 98.00 110 LEU A N 1
ATOM 853 C CA . LEU A 1 110 ? 4.615 -11.534 -0.173 1.00 98.00 110 LEU A CA 1
ATOM 854 C C . LEU A 1 110 ? 4.979 -11.604 -1.660 1.00 98.00 110 LEU A C 1
ATOM 856 O O . LEU A 1 110 ? 6.099 -11.948 -2.041 1.00 98.00 110 LEU A O 1
ATOM 860 N N . ARG A 1 111 ? 4.018 -11.235 -2.501 1.00 98.19 111 ARG A N 1
ATOM 861 C CA . ARG A 1 111 ? 4.114 -11.209 -3.962 1.00 98.19 111 ARG A CA 1
ATOM 862 C C . ARG A 1 111 ? 3.779 -9.815 -4.476 1.00 98.19 111 ARG A C 1
ATOM 864 O O . ARG A 1 111 ? 3.043 -9.063 -3.840 1.00 98.19 111 ARG A O 1
ATOM 871 N N . PHE A 1 112 ? 4.247 -9.488 -5.679 1.00 98.19 112 PHE A N 1
ATOM 872 C CA . PHE A 1 112 ? 3.771 -8.292 -6.374 1.00 98.19 112 PHE A CA 1
ATOM 873 C C . PHE A 1 112 ? 2.259 -8.330 -6.542 1.00 98.19 112 PHE A C 1
ATOM 875 O O . PHE A 1 112 ? 1.691 -9.362 -6.899 1.00 98.19 112 PHE A O 1
ATOM 882 N N . GLY A 1 113 ? 1.617 -7.197 -6.274 1.00 98.38 113 GLY A N 1
ATOM 883 C CA . GLY A 1 113 ? 0.172 -7.066 -6.355 1.00 98.38 113 GLY A CA 1
ATOM 884 C C . GLY A 1 113 ? -0.593 -7.557 -5.127 1.00 98.38 113 GLY A C 1
ATOM 885 O O . GLY A 1 113 ? -1.813 -7.394 -5.101 1.00 98.38 113 GLY A O 1
ATOM 886 N N . ASP A 1 114 ? 0.074 -8.136 -4.122 1.00 98.81 114 ASP A N 1
ATOM 887 C CA . ASP A 1 114 ? -0.594 -8.534 -2.883 1.00 98.81 114 ASP A CA 1
ATOM 888 C C . ASP A 1 114 ? -1.176 -7.312 -2.168 1.00 98.81 114 ASP A C 1
ATOM 890 O O . ASP A 1 114 ? -0.555 -6.246 -2.102 1.00 98.81 114 ASP A O 1
ATOM 894 N N . ILE A 1 115 ? -2.375 -7.488 -1.619 1.00 98.88 115 ILE A N 1
ATOM 895 C CA . ILE A 1 115 ? -3.083 -6.475 -0.844 1.00 98.88 115 ILE A CA 1
ATOM 896 C C . ILE A 1 115 ? -2.748 -6.698 0.628 1.00 98.88 115 ILE A C 1
ATOM 898 O O . ILE A 1 115 ? -2.922 -7.795 1.161 1.00 98.88 115 ILE A O 1
ATOM 902 N N . VAL A 1 116 ? -2.267 -5.658 1.300 1.00 98.88 116 VAL A N 1
ATOM 903 C CA . VAL A 1 116 ? -1.821 -5.712 2.695 1.00 98.88 116 VAL A CA 1
ATOM 904 C C . VAL A 1 116 ? -2.507 -4.644 3.532 1.00 98.88 116 VAL A C 1
ATOM 906 O O . VAL A 1 116 ? -2.876 -3.580 3.033 1.00 98.88 116 VAL A O 1
ATOM 909 N N . LEU A 1 117 ? -2.654 -4.924 4.824 1.00 98.81 117 LEU A N 1
ATOM 910 C CA . LEU A 1 117 ? -3.079 -3.942 5.816 1.00 98.81 117 LEU A CA 1
ATOM 911 C C . LEU A 1 117 ? -1.863 -3.440 6.590 1.00 98.81 117 LEU A C 1
ATOM 913 O O . LEU A 1 117 ? -1.056 -4.235 7.058 1.00 98.81 117 LEU A O 1
ATOM 917 N N . LEU A 1 118 ? -1.769 -2.130 6.767 1.00 98.75 118 LEU A N 1
ATOM 918 C CA . LEU A 1 118 ? -0.715 -1.443 7.502 1.00 98.75 118 LEU A CA 1
ATOM 919 C C . LEU A 1 118 ? -1.323 -0.907 8.799 1.00 98.75 118 LEU A C 1
ATOM 921 O O . LEU A 1 118 ? -2.231 -0.067 8.778 1.00 98.75 118 LEU A O 1
ATOM 925 N N . GLU A 1 119 ? -0.866 -1.450 9.921 1.00 98.62 119 GLU A N 1
ATOM 926 C CA . GLU A 1 119 ? -1.390 -1.147 11.250 1.00 98.62 119 GLU A CA 1
ATOM 927 C C . GLU A 1 119 ? -0.818 0.181 11.756 1.00 98.62 119 GLU A C 1
ATOM 929 O O . GLU A 1 119 ? 0.360 0.476 11.558 1.00 98.62 119 GLU A O 1
ATOM 934 N N . ASP A 1 120 ? -1.652 0.991 12.412 1.00 98.50 120 ASP A N 1
ATOM 935 C CA . ASP A 1 120 ? -1.293 2.298 12.976 1.00 98.50 120 ASP A CA 1
ATOM 936 C C . ASP A 1 120 ? -0.626 3.267 11.974 1.00 98.50 120 ASP A C 1
ATOM 938 O O . ASP A 1 120 ? 0.182 4.122 12.349 1.00 98.50 120 ASP A O 1
ATOM 942 N N . CYS A 1 121 ? -0.959 3.142 10.687 1.00 98.12 121 CYS A N 1
ATOM 943 C CA . CYS A 1 121 ? -0.431 3.980 9.611 1.00 98.12 121 CYS A CA 1
ATOM 944 C C . CYS A 1 121 ? -1.514 4.927 9.080 1.00 98.12 121 CYS A C 1
ATOM 946 O O . CYS A 1 121 ? -2.469 4.476 8.440 1.00 98.12 121 CYS A O 1
ATOM 948 N N . ASP A 1 122 ? -1.349 6.235 9.298 1.00 97.88 122 ASP A N 1
ATOM 949 C CA . ASP A 1 122 ? -2.161 7.271 8.655 1.00 97.88 122 ASP A CA 1
ATOM 950 C C . ASP A 1 122 ? -1.465 7.780 7.391 1.00 97.88 122 ASP A C 1
ATOM 952 O O . ASP A 1 122 ? -0.392 8.383 7.436 1.00 97.88 122 ASP A O 1
ATOM 956 N N . ASN A 1 123 ? -2.136 7.543 6.271 1.00 97.81 123 ASN A N 1
ATOM 957 C CA . ASN A 1 123 ? -1.763 7.95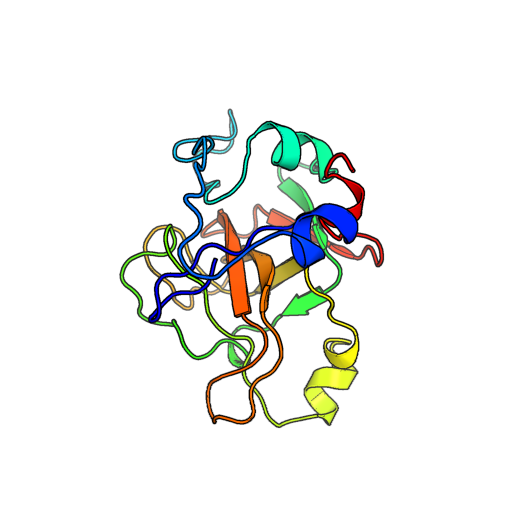8 4.928 1.00 97.81 123 ASN A CA 1
ATOM 958 C C . ASN A 1 123 ? -2.790 8.921 4.300 1.00 97.81 123 ASN A C 1
ATOM 960 O O . ASN A 1 123 ? -2.884 9.014 3.080 1.00 97.81 123 ASN A O 1
ATOM 964 N N . THR A 1 124 ? -3.603 9.623 5.100 1.00 97.31 124 THR A N 1
ATOM 965 C CA . THR A 1 124 ? -4.658 10.523 4.584 1.00 97.31 124 THR A CA 1
ATOM 966 C C . THR A 1 124 ? -4.101 11.665 3.721 1.00 97.31 124 THR A C 1
ATOM 968 O O . THR A 1 124 ? -4.726 12.081 2.741 1.00 97.31 124 THR A O 1
ATOM 971 N N . TYR A 1 125 ? -2.926 12.186 4.093 1.00 95.94 125 TYR A N 1
ATOM 972 C CA . TYR A 1 125 ? -2.256 13.288 3.394 1.00 95.94 125 TYR A CA 1
ATOM 973 C C . TYR A 1 125 ? -0.801 12.948 3.100 1.00 95.94 125 TYR A C 1
ATOM 975 O O . TYR A 1 125 ? -0.445 12.751 1.946 1.00 95.94 125 TYR A O 1
ATOM 983 N N . GLY A 1 126 ? 0.014 12.870 4.150 1.00 95.12 126 GLY A N 1
ATOM 984 C CA . GLY A 1 126 ? 1.366 12.328 4.127 1.00 95.12 126 GLY A CA 1
ATOM 985 C C . GLY A 1 126 ? 1.406 10.982 4.838 1.00 95.12 126 GLY A C 1
ATOM 986 O O . GLY A 1 126 ? 0.363 10.481 5.250 1.00 95.12 126 GLY A O 1
ATOM 987 N N . ARG A 1 127 ? 2.599 10.412 4.992 1.00 96.75 127 ARG A N 1
ATOM 988 C CA . ARG A 1 127 ? 2.790 9.077 5.582 1.00 96.75 127 ARG A CA 1
ATOM 989 C C . ARG A 1 127 ? 3.311 9.190 7.007 1.00 96.75 127 ARG A C 1
ATOM 991 O O . ARG A 1 127 ? 4.404 9.729 7.213 1.00 96.75 127 ARG A O 1
ATOM 998 N N . GLY A 1 128 ? 2.564 8.676 7.980 1.00 96.00 128 GLY A N 1
ATOM 999 C CA . GLY A 1 128 ? 2.958 8.751 9.385 1.00 96.00 128 GLY A CA 1
ATOM 1000 C C . GLY A 1 128 ? 2.299 7.718 10.295 1.00 96.00 128 GLY A C 1
ATOM 1001 O O . GLY A 1 128 ? 1.337 7.046 9.930 1.00 96.00 128 GLY A O 1
ATOM 1002 N N . TYR A 1 129 ? 2.836 7.613 11.511 1.00 97.88 129 TYR A N 1
ATOM 1003 C CA . TYR A 1 129 ? 2.277 6.777 12.570 1.00 97.88 129 TYR A CA 1
ATOM 1004 C C . TYR A 1 129 ? 1.111 7.487 13.263 1.00 97.88 129 TYR A C 1
ATOM 1006 O O . TYR A 1 129 ? 1.260 8.611 13.750 1.00 97.88 129 TYR A O 1
ATOM 1014 N N . LEU A 1 130 ? -0.023 6.803 13.378 1.00 97.88 130 LEU A N 1
ATOM 1015 C CA . LEU A 1 130 ? -1.157 7.218 14.195 1.00 97.88 130 LEU A CA 1
ATOM 1016 C C . LEU A 1 130 ? -1.826 5.972 14.766 1.00 97.88 130 LEU A C 1
ATOM 1018 O O . LEU A 1 130 ? -2.433 5.189 14.041 1.00 97.88 130 LEU A O 1
ATOM 1022 N N . LYS A 1 131 ? -1.748 5.803 16.087 1.00 98.19 131 LYS A N 1
ATOM 1023 C CA . LYS A 1 131 ? -2.355 4.654 16.761 1.00 98.19 131 LYS A CA 1
ATOM 1024 C C . LYS A 1 131 ? -3.852 4.544 16.449 1.00 98.19 131 LYS A C 1
ATOM 1026 O O . LYS A 1 131 ? -4.599 5.495 16.673 1.00 98.19 131 LYS A O 1
ATOM 1031 N N . GLY A 1 132 ? -4.284 3.366 16.010 1.00 97.50 132 GLY A N 1
ATOM 1032 C CA . GLY A 1 132 ? -5.662 3.051 15.637 1.00 97.50 132 GLY A CA 1
ATOM 1033 C C . GLY A 1 132 ? -6.030 3.396 14.193 1.00 97.50 132 GLY A C 1
ATOM 1034 O O . GLY A 1 132 ? -7.103 2.974 13.751 1.00 97.50 132 GLY A O 1
ATOM 1035 N N . ALA A 1 133 ? -5.167 4.117 13.468 1.00 98.31 133 ALA A N 1
ATOM 1036 C CA . ALA A 1 133 ? -5.308 4.311 12.032 1.00 98.31 133 ALA A CA 1
ATOM 1037 C C . ALA A 1 133 ? -4.994 3.016 11.281 1.00 98.31 133 ALA A C 1
ATOM 1039 O O . ALA A 1 133 ? -4.237 2.163 11.748 1.00 98.31 133 ALA A O 1
ATOM 1040 N N . VAL A 1 134 ? -5.592 2.873 10.107 1.00 98.25 134 VAL A N 1
ATOM 1041 C CA . VAL A 1 134 ? -5.434 1.697 9.259 1.00 98.25 134 VAL A CA 1
ATOM 1042 C C . VAL A 1 134 ? -5.282 2.165 7.824 1.00 98.25 134 VAL A C 1
ATOM 1044 O O . VAL A 1 134 ? -6.107 2.938 7.336 1.00 98.25 134 VAL A O 1
ATOM 1047 N N . SER A 1 135 ? -4.260 1.659 7.141 1.00 98.69 135 SER A N 1
ATOM 1048 C CA . SER A 1 135 ? -4.093 1.836 5.699 1.00 98.69 135 SER A CA 1
ATOM 1049 C C . SER A 1 135 ? -4.125 0.486 4.992 1.00 98.69 135 SER A C 1
ATOM 1051 O O . SER A 1 135 ? -3.608 -0.500 5.504 1.00 98.69 135 SER A O 1
ATOM 1053 N N . ILE A 1 136 ? -4.713 0.440 3.803 1.00 98.81 136 ILE A N 1
ATOM 1054 C CA . ILE A 1 136 ? -4.615 -0.683 2.871 1.00 98.81 136 ILE A CA 1
ATOM 1055 C C . ILE A 1 136 ? -3.681 -0.270 1.747 1.00 98.81 136 ILE A C 1
ATOM 1057 O O . ILE A 1 136 ? -3.788 0.843 1.223 1.00 98.81 136 ILE A O 1
ATOM 1061 N N . GLY A 1 137 ? -2.792 -1.171 1.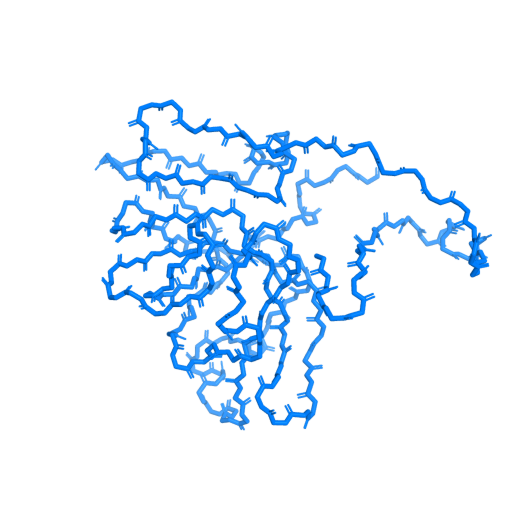353 1.00 98.69 137 GLY A N 1
ATOM 1062 C CA . GLY A 1 137 ? -1.882 -0.936 0.247 1.00 98.69 137 GLY A CA 1
ATOM 1063 C C . GLY A 1 137 ? -1.647 -2.163 -0.616 1.00 98.69 137 GLY A C 1
ATOM 1064 O O . GLY A 1 137 ? -2.066 -3.268 -0.284 1.00 98.69 137 GLY A O 1
ATOM 1065 N N . ILE A 1 138 ? -0.979 -1.930 -1.739 1.00 98.75 138 ILE A N 1
ATOM 1066 C CA . ILE A 1 138 ? -0.583 -2.942 -2.714 1.00 98.75 138 ILE A CA 1
ATOM 1067 C C . ILE A 1 138 ? 0.941 -3.026 -2.732 1.00 98.75 138 ILE A C 1
ATOM 1069 O O . ILE A 1 138 ? 1.601 -1.985 -2.808 1.00 98.75 138 ILE A O 1
ATOM 1073 N N . ILE A 1 139 ? 1.493 -4.241 -2.711 1.00 98.75 139 ILE A N 1
ATOM 1074 C CA . ILE A 1 139 ? 2.930 -4.479 -2.901 1.00 98.75 139 ILE A CA 1
ATOM 1075 C C . ILE A 1 139 ? 3.320 -4.171 -4.351 1.00 98.75 139 ILE A C 1
ATOM 1077 O O . ILE A 1 139 ? 2.795 -4.787 -5.281 1.00 98.75 139 ILE A O 1
ATOM 1081 N N . VAL A 1 140 ? 4.247 -3.232 -4.556 1.00 98.44 140 VAL A N 1
ATOM 1082 C CA . VAL A 1 140 ? 4.587 -2.703 -5.889 1.00 98.44 140 VAL A CA 1
ATOM 1083 C C . VAL A 1 140 ? 6.016 -2.977 -6.347 1.00 98.44 140 VAL A C 1
ATOM 1085 O O . VAL A 1 140 ? 6.230 -3.018 -7.552 1.00 98.44 140 VAL A O 1
ATOM 1088 N N . HIS A 1 141 ? 6.981 -3.219 -5.458 1.00 98.19 141 HIS A N 1
ATOM 1089 C CA . HIS A 1 141 ? 8.337 -3.612 -5.864 1.00 98.19 141 HIS A CA 1
ATOM 1090 C C . HIS A 1 141 ? 8.977 -4.616 -4.910 1.00 98.19 141 HIS A C 1
ATOM 1092 O O . HIS A 1 141 ? 8.421 -4.942 -3.861 1.00 98.19 141 HIS A O 1
ATOM 1098 N N . SER A 1 142 ? 10.127 -5.156 -5.326 1.00 96.44 142 SER A N 1
ATOM 1099 C CA . SER A 1 142 ? 10.829 -6.234 -4.627 1.00 96.44 142 SER A CA 1
ATOM 1100 C C . SER A 1 142 ? 11.447 -5.773 -3.318 1.00 96.44 142 SER A C 1
ATOM 1102 O O . SER A 1 142 ? 11.547 -4.578 -3.044 1.00 96.44 142 SER A O 1
ATOM 1104 N N . ASP A 1 143 ? 11.923 -6.756 -2.561 1.00 95.19 143 ASP A N 1
ATOM 1105 C CA . ASP A 1 143 ? 12.803 -6.543 -1.421 1.00 95.19 143 ASP A CA 1
ATOM 1106 C C . ASP A 1 143 ? 14.090 -5.788 -1.812 1.00 95.19 143 ASP A C 1
ATOM 1108 O O . ASP A 1 143 ? 14.480 -5.738 -2.988 1.00 95.19 143 ASP A O 1
ATOM 1112 N N . CYS A 1 144 ? 14.743 -5.193 -0.816 1.00 93.75 144 CYS A N 1
ATOM 1113 C CA . CYS A 1 144 ? 15.890 -4.317 -0.973 1.00 93.75 144 CYS A CA 1
ATOM 1114 C C . CYS A 1 144 ? 16.966 -4.633 0.071 1.00 93.75 144 CYS A C 1
ATOM 1116 O O . CYS A 1 144 ? 16.694 -4.815 1.251 1.00 93.75 144 CYS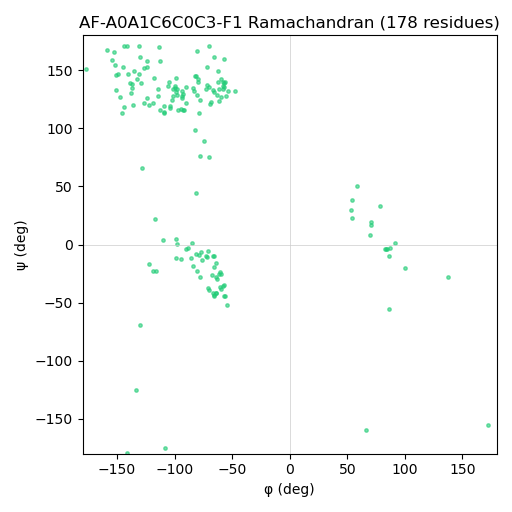 A O 1
ATOM 1118 N N . VAL A 1 145 ? 18.229 -4.631 -0.355 1.00 92.31 145 VAL A N 1
ATOM 1119 C CA . VAL A 1 145 ? 19.382 -4.868 0.534 1.00 92.31 145 VAL A CA 1
ATOM 1120 C C . VAL A 1 145 ? 19.810 -3.624 1.324 1.00 92.31 145 VAL A C 1
ATOM 1122 O O . VAL A 1 145 ? 20.689 -3.702 2.183 1.00 92.31 145 VAL A O 1
ATOM 1125 N N . THR A 1 146 ? 19.232 -2.460 1.018 1.00 93.25 146 THR A N 1
ATOM 1126 C CA . THR A 1 146 ? 19.571 -1.184 1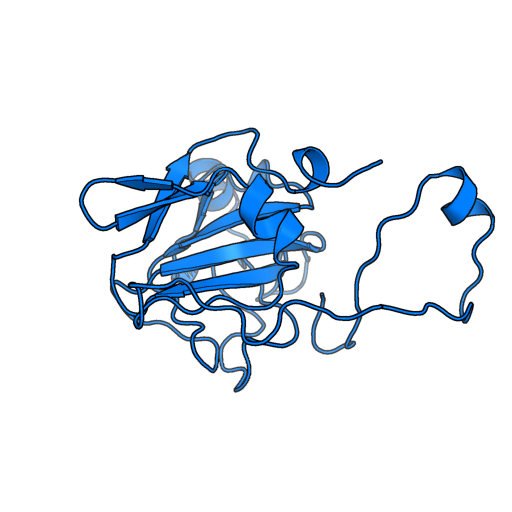.659 1.00 93.25 146 THR A CA 1
ATOM 1127 C C . THR A 1 146 ? 18.820 -1.043 2.979 1.00 93.25 146 THR A C 1
ATOM 1129 O O . THR A 1 146 ? 17.609 -1.231 3.041 1.00 93.25 146 THR A O 1
ATOM 1132 N N . LEU A 1 147 ? 19.523 -0.662 4.049 1.00 91.81 147 LEU A N 1
ATOM 1133 C CA . LEU A 1 147 ? 18.896 -0.444 5.355 1.00 91.81 147 LEU A CA 1
ATOM 1134 C C . LEU A 1 147 ? 17.799 0.622 5.270 1.00 91.81 147 LEU A C 1
ATOM 1136 O O . LEU A 1 147 ? 18.005 1.698 4.713 1.00 91.81 147 LEU A O 1
ATOM 1140 N N . GLY A 1 148 ? 16.651 0.316 5.869 1.00 93.75 148 GLY A N 1
ATOM 1141 C CA . GLY A 1 148 ? 15.472 1.177 5.827 1.00 93.75 148 GLY A CA 1
ATOM 1142 C C . GLY A 1 148 ? 14.565 0.954 4.616 1.00 93.75 148 GLY A C 1
ATOM 1143 O O . GLY A 1 148 ? 13.510 1.577 4.551 1.00 93.75 148 GLY A O 1
ATOM 1144 N N . HIS A 1 149 ? 14.948 0.068 3.694 1.00 97.31 149 HIS A N 1
ATOM 1145 C CA . HIS A 1 149 ? 14.173 -0.302 2.515 1.00 97.31 149 HIS A CA 1
ATOM 1146 C C . HIS A 1 149 ? 13.709 -1.764 2.566 1.00 97.31 149 HIS A C 1
ATOM 1148 O O . HIS A 1 149 ? 14.148 -2.533 3.422 1.00 97.31 149 HIS A O 1
ATOM 1154 N N . GLY A 1 150 ? 12.826 -2.125 1.637 1.00 97.44 150 GLY A N 1
ATOM 1155 C CA . GLY A 1 150 ? 12.277 -3.470 1.456 1.00 97.44 150 GLY A CA 1
ATOM 1156 C C . GLY A 1 150 ? 11.149 -3.451 0.421 1.00 97.44 150 GLY A C 1
ATOM 1157 O O . GLY A 1 150 ? 11.142 -2.554 -0.419 1.00 97.44 150 GLY A O 1
ATOM 1158 N N . PRO A 1 151 ? 10.192 -4.394 0.437 1.00 98.12 151 PRO A N 1
ATOM 1159 C CA . PRO A 1 151 ? 9.064 -4.365 -0.491 1.00 98.12 151 PRO A CA 1
ATOM 1160 C C . PRO A 1 151 ? 8.233 -3.083 -0.344 1.00 98.12 151 PRO A C 1
ATOM 1162 O O . PRO A 1 151 ? 7.787 -2.740 0.755 1.00 98.12 151 PRO A O 1
ATOM 1165 N N . GLY A 1 152 ? 8.019 -2.380 -1.456 1.00 98.38 152 GLY A N 1
ATOM 1166 C CA . GLY A 1 152 ? 7.302 -1.106 -1.483 1.00 98.38 152 GLY A CA 1
ATOM 1167 C C . GLY A 1 152 ? 5.791 -1.277 -1.486 1.00 98.38 152 GLY A C 1
ATOM 1168 O O . GLY A 1 152 ? 5.260 -2.193 -2.119 1.00 98.38 152 GLY A O 1
ATOM 1169 N N . VAL A 1 153 ? 5.090 -0.361 -0.819 1.00 98.69 153 VAL A N 1
ATOM 1170 C CA . VAL A 1 153 ? 3.630 -0.353 -0.692 1.00 98.69 153 VAL A CA 1
ATOM 1171 C C . VAL A 1 153 ? 3.031 0.952 -1.221 1.00 98.69 153 VAL A C 1
ATOM 1173 O O . VAL A 1 153 ? 3.295 2.043 -0.708 1.00 98.69 153 VAL A O 1
ATOM 1176 N N . THR A 1 154 ? 2.170 0.862 -2.236 1.00 98.50 154 THR A N 1
ATOM 1177 C CA . THR A 1 154 ? 1.310 1.986 -2.649 1.00 98.50 154 THR A CA 1
ATOM 1178 C C . THR A 1 154 ? -0.013 1.912 -1.889 1.00 98.50 154 THR A C 1
ATOM 1180 O O . THR A 1 154 ? -0.727 0.917 -1.990 1.00 98.50 154 THR A O 1
ATOM 1183 N N . THR A 1 155 ? -0.358 2.960 -1.143 1.00 98.38 155 THR A N 1
ATOM 1184 C CA . THR A 1 155 ? -1.622 3.052 -0.395 1.00 98.38 155 THR A CA 1
ATOM 1185 C C . THR A 1 155 ? -2.806 3.217 -1.338 1.00 98.38 155 THR A C 1
ATOM 1187 O O . THR A 1 155 ? -2.741 4.041 -2.247 1.00 98.38 155 THR A O 1
ATOM 1190 N N . ILE A 1 156 ? -3.893 2.483 -1.086 1.00 98.50 156 ILE A N 1
ATOM 1191 C CA . ILE A 1 156 ? -5.149 2.583 -1.846 1.00 98.50 156 ILE A CA 1
ATOM 1192 C C . ILE A 1 156 ? -6.356 3.016 -1.009 1.00 98.50 156 ILE A C 1
ATOM 1194 O O . ILE A 1 156 ? -7.331 3.541 -1.540 1.00 98.50 156 ILE A O 1
ATOM 1198 N N . MET A 1 157 ? -6.305 2.811 0.307 1.00 98.31 157 MET A N 1
ATOM 1199 C CA . MET A 1 157 ? -7.373 3.194 1.227 1.00 98.31 157 MET A CA 1
ATOM 1200 C C . MET A 1 157 ? -6.785 3.503 2.600 1.00 98.31 157 MET A C 1
ATOM 1202 O O . MET A 1 157 ? -5.826 2.857 3.015 1.00 98.31 157 MET A O 1
ATOM 1206 N N . VAL A 1 158 ? -7.356 4.458 3.324 1.00 98.44 158 VAL A N 1
ATOM 1207 C CA . VAL A 1 158 ? -6.942 4.793 4.690 1.00 98.44 158 VAL A CA 1
ATOM 1208 C C . VAL A 1 158 ? -8.113 5.293 5.520 1.00 98.44 158 VAL A C 1
ATOM 1210 O O . VAL A 1 158 ? -8.994 5.987 5.017 1.00 98.44 158 VAL A O 1
ATOM 1213 N N . SER A 1 159 ? -8.085 4.987 6.815 1.00 98.12 159 SER A N 1
ATOM 1214 C CA . SER A 1 159 ? -8.861 5.693 7.826 1.00 98.12 159 SER A CA 1
ATOM 1215 C C . SER A 1 159 ? -7.985 6.046 9.022 1.00 98.12 159 SER A C 1
ATOM 1217 O O . SER A 1 159 ? -7.155 5.251 9.462 1.00 98.12 159 SER A O 1
ATOM 1219 N N . LYS A 1 160 ? -8.211 7.230 9.600 1.00 97.56 160 LYS A N 1
ATOM 1220 C CA . LYS A 1 160 ? -7.576 7.653 10.862 1.00 97.56 160 LYS A CA 1
ATOM 1221 C C . LYS A 1 160 ? -8.112 6.906 12.084 1.00 97.56 160 LYS A C 1
ATOM 1223 O O . LYS A 1 160 ? -7.621 7.102 13.192 1.00 97.56 160 LYS A O 1
ATOM 1228 N N . THR A 1 161 ? -9.138 6.082 11.892 1.00 94.75 161 THR A N 1
ATOM 1229 C CA . THR A 1 161 ? -9.790 5.291 12.933 1.00 94.75 161 THR A CA 1
ATOM 1230 C C . THR A 1 161 ? -9.923 3.834 12.487 1.00 94.75 161 THR A C 1
ATOM 1232 O O . THR A 1 161 ? -9.702 3.492 11.326 1.00 94.75 161 THR A O 1
ATOM 1235 N N . SER A 1 162 ? -10.320 2.949 13.400 1.00 91.06 162 SER A N 1
ATOM 1236 C CA . SER A 1 162 ? -10.415 1.505 13.140 1.00 91.06 162 SER A CA 1
ATOM 1237 C C . SER A 1 162 ? -11.715 1.093 12.418 1.00 91.06 162 SER A C 1
ATOM 1239 O O . SER A 1 162 ? -12.374 0.122 12.818 1.00 91.06 162 SER A O 1
ATOM 1241 N N . LEU A 1 163 ? -12.096 1.862 11.388 1.00 96.44 163 LEU A N 1
ATOM 1242 C CA . LEU A 1 163 ? -13.244 1.619 10.500 1.00 96.44 163 LEU A CA 1
ATOM 1243 C C . LEU A 1 163 ? -12.949 0.583 9.410 1.00 96.44 163 LEU A C 1
ATOM 1245 O O . LEU A 1 163 ? -13.877 -0.040 8.900 1.00 96.44 163 LEU A O 1
ATOM 1249 N N . ILE A 1 164 ? -11.673 0.384 9.079 1.00 98.12 164 ILE A N 1
ATOM 1250 C CA . ILE A 1 164 ? -11.221 -0.619 8.112 1.00 98.12 164 ILE A CA 1
ATOM 1251 C C . ILE A 1 164 ? -10.723 -1.852 8.868 1.00 98.12 164 ILE A C 1
ATOM 1253 O O . ILE A 1 164 ? -9.964 -1.740 9.832 1.00 98.12 164 ILE A O 1
ATOM 1257 N N . GLU A 1 165 ? -11.128 -3.035 8.417 1.00 98.00 165 GLU A N 1
ATOM 1258 C CA . GLU A 1 165 ? -10.702 -4.319 8.962 1.00 98.00 165 GLU A CA 1
ATOM 1259 C C . GLU A 1 165 ? -10.150 -5.223 7.854 1.00 98.00 165 GLU A C 1
ATOM 1261 O O . GLU A 1 165 ? -10.843 -5.561 6.898 1.00 98.00 165 GLU A O 1
ATOM 1266 N N . GLY A 1 166 ? -8.898 -5.656 8.002 1.00 97.69 166 GLY A N 1
ATOM 1267 C CA . GLY A 1 166 ? -8.297 -6.649 7.113 1.00 97.69 166 GLY A CA 1
ATOM 1268 C C . GLY A 1 166 ? -8.768 -8.062 7.452 1.00 97.69 166 GLY A C 1
ATOM 1269 O O . GLY A 1 166 ? -8.581 -8.517 8.590 1.00 97.69 166 GLY A O 1
ATOM 1270 N N . VAL A 1 167 ? -9.322 -8.760 6.464 1.00 98.25 167 VAL A N 1
ATOM 1271 C CA . VAL A 1 167 ? -9.693 -10.179 6.526 1.00 98.25 167 VAL A CA 1
ATOM 1272 C C . VAL A 1 167 ? -8.627 -10.978 5.787 1.00 98.25 167 VAL A C 1
ATOM 1274 O O . VAL A 1 167 ? -8.340 -10.682 4.633 1.00 98.25 167 VAL A O 1
ATOM 1277 N N . ILE A 1 168 ? -8.020 -11.962 6.454 1.00 98.12 168 ILE A N 1
ATOM 1278 C CA . ILE A 1 168 ? -6.931 -12.737 5.850 1.00 98.12 168 ILE A CA 1
ATOM 1279 C C . ILE A 1 168 ? -7.465 -13.600 4.704 1.00 98.12 168 ILE A C 1
ATOM 1281 O O . ILE A 1 168 ? -8.345 -14.433 4.924 1.00 98.12 168 ILE A O 1
ATOM 1285 N N . ASP A 1 169 ? -6.896 -13.414 3.517 1.00 98.00 169 ASP A N 1
ATOM 1286 C CA . ASP A 1 169 ? -7.136 -14.211 2.316 1.00 98.00 169 ASP A CA 1
ATOM 1287 C C . ASP A 1 169 ? -5.826 -14.337 1.525 1.00 98.00 169 ASP A C 1
ATOM 1289 O O . ASP A 1 169 ? -5.264 -13.345 1.064 1.00 98.00 169 ASP A O 1
ATOM 1293 N N . GLU A 1 170 ? -5.335 -15.565 1.353 1.00 96.69 170 GLU A N 1
ATOM 1294 C CA . GLU A 1 170 ? -4.104 -15.862 0.606 1.00 96.69 170 GLU A CA 1
ATOM 1295 C C . GLU A 1 170 ? -4.191 -15.502 -0.890 1.00 96.69 170 GLU A C 1
ATOM 1297 O O . GLU A 1 170 ? -3.168 -15.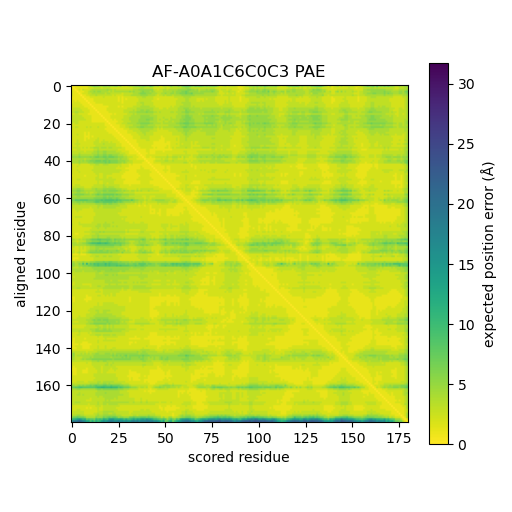382 -1.572 1.00 96.69 170 GLU A O 1
ATOM 1302 N N . ASN A 1 171 ? -5.406 -15.296 -1.404 1.00 96.81 171 ASN A N 1
ATOM 1303 C CA . ASN A 1 171 ? -5.677 -14.935 -2.792 1.00 96.81 171 ASN A CA 1
ATOM 1304 C C . ASN A 1 171 ? -5.906 -13.431 -2.991 1.00 96.81 171 ASN A C 1
ATOM 1306 O O . ASN A 1 171 ? -6.202 -13.017 -4.114 1.00 96.81 171 ASN A O 1
ATOM 1310 N N . ALA A 1 172 ? -5.747 -12.604 -1.949 1.00 98.25 172 ALA A N 1
ATOM 1311 C CA . ALA A 1 172 ? -5.881 -11.152 -2.036 1.00 98.25 172 ALA A CA 1
ATOM 1312 C C . ALA A 1 172 ? -4.714 -10.516 -2.820 1.00 98.25 172 ALA A C 1
ATOM 1314 O O . ALA A 1 172 ? -3.806 -9.907 -2.257 1.00 98.25 172 ALA A O 1
ATOM 1315 N N . ASN A 1 173 ? -4.746 -10.666 -4.144 1.00 98.44 173 ASN A N 1
ATOM 1316 C CA . ASN A 1 173 ? -3.763 -10.145 -5.085 1.00 98.44 173 ASN A CA 1
ATOM 1317 C C . ASN A 1 173 ? -4.473 -9.553 -6.308 1.00 98.44 173 ASN A C 1
ATOM 1319 O O . ASN A 1 173 ? -5.372 -10.182 -6.869 1.00 98.44 173 ASN A O 1
ATOM 1323 N N . ILE A 1 174 ? -4.053 -8.365 -6.750 1.00 97.56 174 ILE A N 1
ATOM 1324 C CA . ILE A 1 174 ? -4.704 -7.653 -7.860 1.00 97.56 174 ILE A CA 1
ATOM 1325 C C . ILE A 1 174 ? -4.689 -8.417 -9.186 1.00 97.56 174 ILE A C 1
ATOM 1327 O O . ILE A 1 174 ? -5.573 -8.194 -10.010 1.00 97.56 174 ILE A O 1
ATOM 1331 N N . VAL A 1 175 ? -3.746 -9.345 -9.390 1.00 96.00 175 VAL A N 1
ATOM 1332 C CA . VAL A 1 175 ? -3.684 -10.169 -10.608 1.00 96.00 175 VAL A CA 1
ATOM 1333 C C . VAL A 1 175 ? -4.955 -11.002 -10.811 1.00 96.00 175 VAL A C 1
ATOM 1335 O O . VAL A 1 175 ? -5.307 -11.337 -11.937 1.00 96.00 175 VAL A O 1
ATOM 1338 N N . ASN A 1 176 ? -5.673 -11.301 -9.725 1.00 96.00 176 ASN A N 1
ATOM 1339 C CA . ASN A 1 176 ? -6.922 -12.056 -9.762 1.00 96.00 176 ASN A CA 1
ATOM 1340 C C . ASN A 1 176 ? -8.128 -11.202 -10.195 1.00 96.00 176 ASN A C 1
ATOM 1342 O O . ASN A 1 176 ? -9.207 -11.744 -10.425 1.00 96.00 176 ASN A O 1
ATOM 1346 N N . TYR A 1 177 ? -7.957 -9.880 -10.301 1.00 92.81 177 TYR A N 1
ATOM 1347 C CA . TYR A 1 177 ? -9.035 -8.912 -10.530 1.00 92.81 177 TYR A CA 1
ATOM 1348 C C . TYR A 1 177 ? -8.839 -8.061 -11.791 1.00 92.81 177 TYR A C 1
ATOM 1350 O O . TYR A 1 177 ? -9.788 -7.433 -12.271 1.00 92.81 177 TYR A O 1
ATOM 1358 N N . ILE A 1 178 ? -7.622 -8.027 -12.333 1.00 89.06 178 ILE A N 1
ATOM 1359 C CA . ILE A 1 178 ? -7.323 -7.370 -13.606 1.00 89.06 178 ILE A CA 1
ATOM 1360 C C . ILE A 1 178 ? -7.666 -8.292 -14.780 1.00 89.06 178 ILE A C 1
ATOM 1362 O O . ILE A 1 178 ? -7.553 -9.515 -14.694 1.00 89.06 178 ILE A O 1
ATOM 1366 N N . GLU A 1 179 ? -8.129 -7.696 -15.875 1.00 76.31 179 GLU A N 1
ATOM 1367 C CA . GLU A 1 179 ? -8.341 -8.418 -17.130 1.00 76.31 179 GLU A CA 1
ATOM 1368 C C . GLU A 1 179 ? -6.977 -8.742 -17.750 1.00 76.31 179 GLU A C 1
ATOM 1370 O O . GLU A 1 179 ? -6.065 -7.915 -17.691 1.00 76.31 179 GLU A O 1
ATOM 1375 N N . LYS A 1 180 ? -6.841 -9.968 -18.263 1.00 60.09 180 LYS A N 1
ATOM 1376 C CA . LYS A 1 180 ? -5.647 -10.435 -18.973 1.00 60.09 180 LYS A CA 1
ATOM 1377 C C . LYS A 1 180 ? -5.713 -10.044 -20.437 1.00 60.09 180 LYS A C 1
ATOM 1379 O O . LYS A 1 180 ? -6.818 -10.186 -21.011 1.00 60.09 180 LYS A O 1
#